Protein AF-A0A970SBV6-F1 (afdb_monomer)

Mean predicted aligned error: 11.86 Å

Secondary structure (DSSP, 8-state):
--------SSSSSSSSSHHHHHHHSTTTTS---PPPPEEE--------SSTT-HHHHHHHHHHHHHTTS----HHHHHHHHHHH-HHHH-SS-TTS--S-TTSS-TT-S---SSSSTTSHHHHHHHTT--EEEESSPPPHHHHHHHHHTTEEEEEEEEESSS--EEEEEEEEE--GGG-SSTTS-EEEEE-TT-TT-EEEEEHHHHHB--SSSSS-EEEEEEEEEEEEPPGGGPBPHHHHHHHHSS-TTS---------STT-SPPPP-------------

Solvent-accessible surface area (backbone atoms only — not comparable to full-atom values): 16648 Å² total; per-residue (Å²): 142,88,88,87,88,89,87,85,86,88,86,87,86,79,80,73,70,70,59,61,59,62,66,65,58,65,70,77,67,58,78,75,74,74,73,69,55,41,45,32,49,84,65,50,80,41,69,39,79,34,86,38,30,31,60,30,14,45,48,26,18,48,45,20,42,73,63,74,61,45,87,59,47,45,44,59,48,44,35,57,21,22,77,57,27,35,91,78,35,38,88,55,61,32,71,75,61,63,100,47,54,80,60,91,38,43,47,66,41,82,77,51,64,54,101,43,68,43,5,49,46,47,51,34,44,76,71,75,39,50,66,49,78,38,92,33,56,74,53,64,69,52,51,50,51,38,42,75,64,22,28,37,32,36,40,34,26,41,30,86,90,42,82,61,46,45,30,35,37,43,24,40,31,55,53,19,90,82,26,94,49,69,87,34,33,27,29,31,27,34,42,28,88,43,96,73,53,66,44,82,39,40,43,62,51,65,44,39,37,72,81,82,50,101,66,42,26,33,32,47,27,30,40,34,36,66,65,54,50,62,74,86,63,41,42,55,49,79,71,53,56,61,58,68,82,67,56,93,70,72,80,78,71,89,66,83,88,65,73,84,79,69,73,56,76,78,76,79,79,71,79,80,92,77,86,88,85,87,88,87,130

Sequence (281 aa):
MRAASHRLAWRLCRPAIALSIALSLSCLLAPQKSAATARVFPVEIAPQSYSQWCWAAVSASAINTLAGGASVSQCEIAEWARERAPERLGDDNCCAMNDDPFTDAPCNRPNHSSQEPGSIEDILDGHGISVQRIPRALTPDEAIAFIDAGHLFIAYQAGFFVDGHFVLVHGYNDNTANSEDTRAPLLYNFNPADDKGAMLTPFARIAHSTADDRAPRQWTETLVLEEALPPEVALPASQWDATFEDAPDAPAIISPSAGCHLCAPPPPRRPHLLHLLLALF

Radius of gyration: 29.92 Å; Cα contacts (8 Å, |Δi|>4): 459; chains: 1; bounding box: 110×56×112 Å

Nearest PDB structures (foldseek):
  1cv8-assembly1_A-2  TM=7.323E-01  e=4.635E-07  Staphylococcus aureus
  8oig-assembly3_C  TM=7.299E-01  e=5.533E-07  Staphylococcus aureus
  1pxv-assembly1_A  TM=6.870E-01  e=1.190E-05  Staphylococcus aureus

Structure (mmCIF, N/CA/C/O backbone):
data_AF-A0A970SBV6-F1
#
_entry.id   AF-A0A970SBV6-F1
#
loop_
_atom_site.group_PDB
_atom_site.id
_atom_site.type_symbol
_atom_site.label_atom_id
_atom_site.label_alt_id
_atom_site.label_comp_id
_atom_site.label_asym_id
_atom_site.label_entity_id
_atom_site.label_seq_id
_atom_site.pdbx_PDB_ins_code
_atom_site.Cartn_x
_atom_site.Cartn_y
_atom_site.Cartn_z
_atom_site.occupancy
_atom_site.B_iso_or_equiv
_atom_site.auth_seq_id
_atom_site.auth_comp_id
_atom_site.auth_asym_id
_atom_site.auth_atom_id
_atom_site.pdbx_PDB_model_num
ATOM 1 N N . MET A 1 1 ? -73.318 0.809 76.947 1.00 42.81 1 MET A N 1
ATOM 2 C CA . MET A 1 1 ? -72.936 1.903 76.026 1.00 42.81 1 MET A CA 1
ATOM 3 C C . MET A 1 1 ? -71.432 2.115 76.107 1.00 42.81 1 MET A C 1
ATOM 5 O O . MET A 1 1 ? -70.994 2.738 77.059 1.00 42.81 1 MET A O 1
ATOM 9 N N . ARG A 1 2 ? -70.639 1.540 75.196 1.00 44.97 2 ARG A N 1
ATOM 10 C CA . ARG A 1 2 ? -69.216 1.873 74.967 1.00 44.97 2 ARG A CA 1
ATOM 11 C C . ARG A 1 2 ? -68.750 1.102 73.731 1.00 44.97 2 ARG A C 1
ATOM 13 O O . ARG A 1 2 ? -68.516 -0.095 73.807 1.00 44.97 2 ARG A O 1
ATOM 20 N N . ALA A 1 3 ? -68.685 1.788 72.597 1.00 44.44 3 ALA A N 1
ATOM 21 C CA . ALA A 1 3 ? -68.068 1.294 71.373 1.00 44.44 3 ALA A CA 1
ATOM 22 C C . ALA A 1 3 ? -67.597 2.505 70.561 1.00 44.44 3 ALA A C 1
ATOM 24 O O . ALA A 1 3 ? -68.385 3.103 69.838 1.00 44.44 3 ALA A O 1
ATOM 25 N N . ALA A 1 4 ? -66.337 2.906 70.732 1.00 50.22 4 ALA A N 1
ATOM 26 C CA . ALA A 1 4 ? -65.675 3.868 69.853 1.00 50.22 4 ALA A CA 1
ATOM 27 C C . ALA A 1 4 ? -64.169 3.877 70.131 1.00 50.22 4 ALA A C 1
ATOM 29 O O . ALA A 1 4 ? -63.751 4.618 71.012 1.00 50.22 4 ALA A O 1
ATOM 30 N N . SER A 1 5 ? -63.378 3.086 69.390 1.00 52.81 5 SER A N 1
ATOM 31 C CA . SER A 1 5 ? -61.930 3.339 69.202 1.00 52.81 5 SER A CA 1
ATOM 32 C C . SER A 1 5 ? -61.205 2.238 68.405 1.00 52.81 5 SER A C 1
ATOM 34 O O . SER A 1 5 ? -60.295 1.600 68.910 1.00 52.81 5 SER A O 1
ATOM 36 N N . HIS A 1 6 ? -61.542 2.029 67.126 1.00 48.50 6 HIS A N 1
ATOM 37 C CA . HIS A 1 6 ? -60.692 1.231 66.217 1.00 48.50 6 HIS A CA 1
ATOM 38 C C . HIS A 1 6 ? -60.752 1.750 64.774 1.00 48.50 6 HIS A C 1
ATOM 40 O O . HIS A 1 6 ? -61.199 1.048 63.875 1.00 48.50 6 HIS A O 1
ATOM 46 N N . ARG A 1 7 ? -60.337 2.998 64.521 1.00 52.84 7 ARG A N 1
ATOM 47 C CA . ARG A 1 7 ? -60.119 3.500 63.145 1.00 52.84 7 ARG A CA 1
ATOM 48 C C . ARG A 1 7 ? -58.993 4.537 63.081 1.00 52.84 7 ARG A C 1
ATOM 50 O O . ARG A 1 7 ? -59.221 5.656 62.651 1.00 52.84 7 ARG A O 1
ATOM 57 N N . LEU A 1 8 ? -57.780 4.194 63.510 1.00 50.84 8 LEU A N 1
ATOM 58 C CA . LEU A 1 8 ? -56.601 5.053 63.310 1.00 50.84 8 LEU A CA 1
ATOM 59 C C . LEU A 1 8 ? -55.315 4.211 63.295 1.00 50.84 8 LEU A C 1
ATOM 61 O O . LEU A 1 8 ? -54.514 4.272 64.215 1.00 50.84 8 LEU A O 1
ATOM 65 N N . ALA A 1 9 ? -55.126 3.367 62.276 1.00 48.78 9 ALA A N 1
ATOM 66 C CA . ALA A 1 9 ? -53.856 2.633 62.128 1.00 48.78 9 ALA A CA 1
ATOM 67 C C . ALA A 1 9 ? -53.440 2.305 60.680 1.00 48.78 9 ALA A C 1
ATOM 69 O O . ALA A 1 9 ? -52.484 1.570 60.480 1.00 48.78 9 ALA A O 1
ATOM 70 N N . TRP A 1 10 ? -54.117 2.832 59.652 1.00 47.25 10 TRP A N 1
ATOM 71 C CA . TRP A 1 10 ? -53.916 2.376 58.261 1.00 47.25 10 TRP A CA 1
ATOM 72 C C . TRP A 1 10 ? -53.471 3.468 57.273 1.00 47.25 10 TRP A C 1
ATOM 74 O O . TRP A 1 10 ? -53.691 3.338 56.073 1.00 47.25 10 TRP A O 1
ATOM 84 N N . ARG A 1 11 ? -52.859 4.570 57.733 1.00 51.69 11 ARG A N 1
ATOM 85 C CA . ARG A 1 11 ? -52.500 5.702 56.846 1.00 51.69 11 ARG A CA 1
ATOM 86 C C . ARG A 1 11 ? -51.034 6.157 56.861 1.00 51.69 11 ARG A C 1
ATOM 88 O O . ARG A 1 11 ? -50.764 7.254 56.395 1.00 51.69 11 ARG A O 1
ATOM 95 N N . LEU A 1 12 ? -50.080 5.343 57.321 1.00 50.78 12 LEU A N 1
ATOM 96 C CA . LEU A 1 12 ? -48.666 5.768 57.408 1.00 50.78 12 LEU A CA 1
ATOM 97 C C . LEU A 1 12 ? -47.638 4.791 56.804 1.00 50.78 12 LEU A C 1
ATOM 99 O O . LEU A 1 12 ? -46.499 4.754 57.248 1.00 50.78 12 LEU A O 1
ATOM 103 N N . CYS A 1 13 ? -47.990 4.009 55.779 1.00 50.47 13 CYS A N 1
ATOM 104 C CA . CYS A 1 13 ? -47.045 3.033 55.207 1.00 50.47 13 CYS A CA 1
ATOM 105 C C . CYS A 1 13 ? -47.033 2.994 53.669 1.00 50.47 13 CYS A C 1
ATOM 107 O O . CYS A 1 13 ? -47.125 1.922 53.080 1.00 50.47 13 CYS A O 1
ATOM 109 N N . ARG A 1 14 ? -46.989 4.153 52.985 1.00 51.62 14 ARG A N 1
ATOM 110 C CA . ARG A 1 14 ? -46.989 4.183 51.503 1.00 51.62 14 ARG A CA 1
ATOM 111 C C . ARG A 1 14 ? -46.037 5.129 50.734 1.00 51.62 14 ARG A C 1
ATOM 113 O O . ARG A 1 14 ? -46.103 5.047 49.514 1.00 51.62 14 ARG A O 1
ATOM 120 N N . PRO A 1 15 ? -45.097 5.914 51.307 1.00 48.91 15 PRO A N 1
ATOM 121 C CA . PRO A 1 15 ? -44.119 6.622 50.466 1.00 48.91 15 PRO A CA 1
ATOM 122 C C . PRO A 1 15 ? -42.685 6.058 50.512 1.00 48.91 15 PRO A C 1
ATOM 124 O O . PRO A 1 15 ? -41.783 6.703 49.996 1.00 48.91 15 PRO A O 1
ATOM 127 N N . ALA A 1 16 ? -42.434 4.881 51.102 1.00 49.28 16 ALA A N 1
ATOM 128 C CA . ALA A 1 16 ? -41.062 4.357 51.233 1.00 49.28 16 ALA A CA 1
ATOM 129 C C . ALA A 1 16 ? -40.610 3.414 50.097 1.00 49.28 16 ALA A C 1
ATOM 131 O O . ALA A 1 16 ? -39.416 3.215 49.919 1.00 49.28 16 ALA A O 1
ATOM 132 N N . ILE A 1 17 ? -41.530 2.847 49.303 1.00 51.25 17 ILE A N 1
ATOM 133 C CA . ILE A 1 17 ? -41.183 1.837 48.277 1.00 51.25 17 ILE A CA 1
ATOM 134 C C . ILE A 1 17 ? -40.881 2.478 46.906 1.00 51.25 17 ILE A C 1
ATOM 136 O O . ILE A 1 17 ? -40.108 1.933 46.125 1.00 51.25 17 ILE A O 1
ATOM 140 N N . ALA A 1 18 ? -41.412 3.672 46.622 1.00 49.75 18 ALA A N 1
ATOM 141 C CA . ALA A 1 18 ? -41.174 4.359 45.347 1.00 49.75 18 ALA A CA 1
ATOM 142 C C . ALA A 1 18 ? -39.759 4.967 45.228 1.00 49.75 18 ALA A C 1
ATOM 144 O O . ALA A 1 18 ? -39.273 5.171 44.119 1.00 49.75 18 ALA A O 1
ATOM 145 N N . LEU A 1 19 ? -39.075 5.220 46.351 1.00 49.97 19 LEU A N 1
ATOM 146 C CA . LEU A 1 19 ? -37.751 5.854 46.359 1.00 49.97 19 LEU A CA 1
ATOM 147 C C . LEU A 1 19 ? -36.599 4.853 46.132 1.00 49.97 19 LEU A C 1
ATOM 149 O O . LEU A 1 19 ? -35.546 5.235 45.632 1.00 49.97 19 LEU A O 1
ATOM 153 N N . SER A 1 20 ? -36.801 3.562 46.422 1.00 49.31 20 SER A N 1
ATOM 154 C CA . SER A 1 20 ? -35.779 2.516 46.218 1.00 49.31 20 SER A CA 1
ATOM 155 C C . SER A 1 20 ? -35.662 2.032 44.765 1.00 49.31 20 SER A C 1
ATOM 157 O O . SER A 1 20 ? -34.610 1.532 44.369 1.00 49.31 20 SER A O 1
ATOM 159 N N . ILE A 1 21 ? -36.703 2.213 43.944 1.00 52.91 21 ILE A N 1
ATOM 160 C CA . ILE A 1 21 ? -36.673 1.865 42.510 1.00 52.91 21 ILE A CA 1
ATOM 161 C C . ILE A 1 21 ? -35.974 2.971 41.696 1.00 52.91 21 ILE A C 1
ATOM 163 O O . ILE A 1 21 ? -35.257 2.682 40.743 1.00 52.91 21 ILE A O 1
ATOM 167 N N . ALA A 1 22 ? -36.094 4.237 42.109 1.00 52.03 22 ALA A N 1
ATOM 168 C CA . ALA A 1 22 ? -35.433 5.355 41.431 1.00 52.03 22 ALA A CA 1
ATOM 169 C C . ALA A 1 22 ? -33.903 5.375 41.632 1.00 52.03 22 ALA A C 1
ATOM 171 O O . ALA A 1 22 ? -33.181 5.855 40.764 1.00 52.03 22 ALA A O 1
ATOM 172 N N . LEU A 1 23 ? -33.393 4.829 42.744 1.00 50.88 23 LEU A N 1
ATOM 173 C CA . LEU A 1 23 ? -31.953 4.826 43.044 1.00 50.88 23 LEU A CA 1
ATOM 174 C C . LEU A 1 23 ? -31.185 3.657 42.397 1.00 50.88 23 LEU A C 1
ATOM 176 O O . LEU A 1 23 ? -29.967 3.725 42.267 1.00 50.88 23 LEU A O 1
ATOM 180 N N . SER A 1 24 ? -31.880 2.599 41.969 1.00 53.75 24 SER A N 1
ATOM 181 C CA . SER A 1 24 ? -31.275 1.422 41.322 1.00 53.75 24 SER A CA 1
ATOM 182 C C . SER A 1 24 ? -31.195 1.539 39.794 1.00 53.75 24 SER A C 1
ATOM 184 O O . SER A 1 24 ? -30.384 0.853 39.175 1.00 53.75 24 SER A O 1
ATOM 186 N N . LEU A 1 25 ? -31.963 2.446 39.177 1.00 52.25 25 LEU A N 1
ATOM 187 C CA . LEU A 1 25 ? -31.965 2.645 37.722 1.00 52.25 25 LEU A CA 1
ATOM 188 C C . LEU A 1 25 ? -30.858 3.598 37.226 1.00 52.25 25 LEU A C 1
ATOM 190 O O . LEU A 1 25 ? -30.496 3.562 36.054 1.00 52.25 25 LEU A O 1
ATOM 194 N N . SER A 1 26 ? -30.263 4.402 38.113 1.00 56.47 26 SER A N 1
ATOM 195 C CA . SER A 1 26 ? -29.224 5.378 37.740 1.00 56.47 26 SER A CA 1
ATOM 196 C C . SER A 1 26 ? -27.828 4.775 37.519 1.00 56.47 26 SER A C 1
ATOM 198 O O . SER A 1 26 ? -26.977 5.445 36.946 1.00 56.47 26 SER A O 1
ATOM 200 N N . CYS A 1 27 ? -27.571 3.522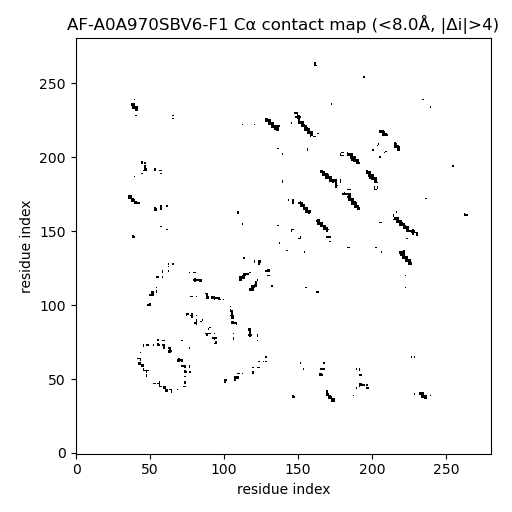 37.921 1.00 55.41 27 CYS A N 1
ATOM 201 C CA . CYS A 1 27 ? -26.289 2.849 37.639 1.00 55.41 27 CYS A CA 1
ATOM 202 C C . CYS A 1 27 ? -26.242 2.139 36.273 1.00 55.41 27 CYS A C 1
ATOM 204 O O . CYS A 1 27 ? -25.156 1.819 35.801 1.00 55.41 27 CYS A O 1
ATOM 206 N N . LEU A 1 28 ? -27.384 1.916 35.611 1.00 56.22 28 LEU A N 1
ATOM 207 C CA . LEU A 1 28 ? -27.453 1.246 34.300 1.00 56.22 28 LEU A CA 1
ATOM 208 C C . LEU A 1 28 ? -27.263 2.198 33.105 1.00 56.22 28 LEU A C 1
ATOM 210 O O . LEU A 1 28 ? -27.204 1.744 31.969 1.00 56.22 28 LEU A O 1
ATOM 214 N N . LEU A 1 29 ? -27.155 3.505 33.359 1.00 65.69 29 LEU A N 1
ATOM 215 C CA . LEU A 1 29 ? -26.925 4.544 32.346 1.00 65.69 29 LEU A CA 1
ATOM 216 C C . LEU A 1 29 ? -25.484 5.064 32.344 1.00 65.69 29 LEU A C 1
ATOM 218 O O . LEU A 1 29 ? -25.197 6.052 31.669 1.00 65.69 29 LEU A O 1
ATOM 222 N N . ALA A 1 30 ? -24.570 4.428 33.088 1.00 68.50 30 ALA A N 1
ATOM 223 C CA . ALA A 1 30 ? -23.157 4.706 32.892 1.00 68.50 30 ALA A CA 1
ATOM 224 C C . ALA A 1 30 ? -22.834 4.374 31.425 1.00 68.50 30 ALA A C 1
ATOM 226 O O . ALA A 1 30 ? -23.106 3.243 31.009 1.00 68.50 30 ALA A O 1
ATOM 227 N N . PRO A 1 31 ? -22.318 5.330 30.629 1.00 69.38 31 PRO A N 1
ATOM 228 C CA . PRO A 1 31 ? -21.894 5.031 29.274 1.00 69.38 31 PRO A CA 1
ATOM 229 C C . PRO A 1 31 ? -20.888 3.894 29.385 1.00 69.38 31 PRO A C 1
ATOM 231 O O . PRO A 1 31 ? -19.845 4.047 30.028 1.00 69.38 31 PRO A O 1
ATOM 234 N N . GLN A 1 32 ? -21.232 2.729 28.834 1.00 63.91 32 GLN A N 1
ATOM 235 C CA . GLN A 1 32 ? -20.237 1.690 28.671 1.00 63.91 32 GLN A CA 1
ATOM 236 C C . GLN A 1 32 ? -19.189 2.304 27.760 1.00 63.91 32 GLN A C 1
ATOM 238 O O . GLN A 1 32 ? -19.467 2.597 26.600 1.00 63.91 32 GLN A O 1
ATOM 243 N N . LYS A 1 33 ? -18.008 2.587 28.317 1.00 60.62 33 LYS A N 1
ATOM 244 C CA . LYS A 1 33 ? -16.835 2.780 27.481 1.00 60.62 33 LYS A CA 1
ATOM 245 C C . LYS A 1 33 ? -16.725 1.484 26.702 1.00 60.62 33 LYS A C 1
AT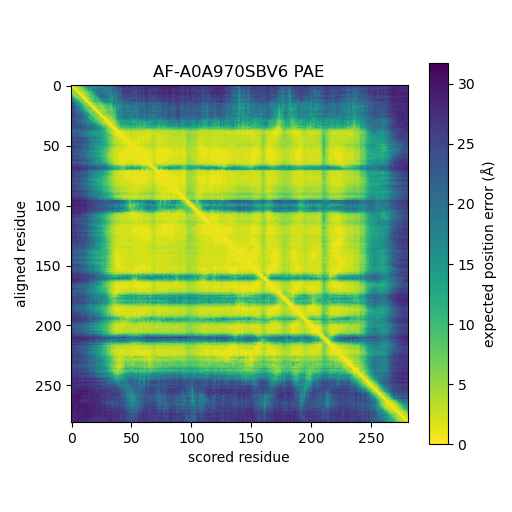OM 247 O O . LYS A 1 33 ? -16.429 0.454 27.309 1.00 60.62 33 LYS A O 1
ATOM 252 N N . SER A 1 34 ? -17.063 1.531 25.416 1.00 69.31 34 SER A N 1
ATOM 253 C CA . SER A 1 34 ? -16.766 0.440 24.504 1.00 69.31 34 SER A CA 1
ATOM 254 C C . SER A 1 34 ? -15.313 0.076 24.758 1.00 69.31 34 SER A C 1
ATOM 256 O O . SER A 1 34 ? -14.446 0.955 24.755 1.00 69.31 34 SER A O 1
ATOM 258 N N . ALA A 1 35 ? -15.076 -1.179 25.140 1.00 72.25 35 ALA A N 1
ATOM 259 C CA . ALA A 1 35 ? -13.717 -1.668 25.251 1.00 72.25 35 ALA A CA 1
ATOM 260 C C . ALA A 1 35 ? -13.051 -1.399 23.904 1.00 72.25 35 ALA A C 1
ATOM 262 O O . ALA A 1 35 ? -13.684 -1.644 22.876 1.00 72.25 35 ALA A O 1
ATOM 263 N N . ALA A 1 36 ? -11.837 -0.850 23.931 1.00 74.88 36 ALA A N 1
ATOM 264 C CA . ALA A 1 36 ? -11.121 -0.584 22.700 1.00 74.88 36 ALA A CA 1
ATOM 265 C C . ALA A 1 36 ? -11.059 -1.875 21.872 1.00 74.88 36 ALA A C 1
ATOM 267 O O . ALA A 1 36 ? -10.627 -2.919 22.373 1.00 74.88 36 ALA A O 1
ATOM 268 N N . THR A 1 37 ? -11.567 -1.817 20.650 1.00 85.69 37 THR A N 1
ATOM 269 C CA . THR A 1 37 ? -11.475 -2.878 19.667 1.00 85.69 37 THR A CA 1
ATOM 270 C C . THR A 1 37 ? -10.242 -2.654 18.810 1.00 85.69 37 THR A C 1
ATOM 272 O O . THR A 1 37 ? -9.920 -1.553 18.364 1.00 85.69 37 THR A O 1
ATOM 275 N N . ALA A 1 38 ? -9.514 -3.734 18.588 1.00 90.19 38 ALA A N 1
ATOM 276 C CA . ALA A 1 38 ? -8.381 -3.719 17.700 1.00 90.19 38 ALA A CA 1
ATOM 277 C C . ALA A 1 38 ? -8.369 -5.007 16.905 1.00 90.19 38 ALA A C 1
ATOM 279 O O . ALA A 1 38 ? -8.698 -6.079 17.426 1.00 90.19 38 ALA A O 1
ATOM 280 N N . ARG A 1 39 ? -7.972 -4.875 15.649 1.00 92.50 39 ARG A N 1
ATOM 281 C CA . ARG A 1 39 ? -7.877 -5.981 14.715 1.00 92.50 39 ARG A CA 1
ATOM 282 C C . ARG A 1 39 ? -6.610 -5.813 13.908 1.00 92.50 39 ARG A C 1
ATOM 284 O O . ARG A 1 39 ? -6.423 -4.776 13.275 1.00 92.50 39 ARG A O 1
ATOM 291 N N . VAL A 1 40 ? -5.752 -6.826 13.939 1.00 93.69 40 VAL A N 1
ATOM 292 C CA . VAL A 1 40 ? -4.465 -6.803 13.242 1.00 93.69 40 VAL A CA 1
ATOM 293 C C . VAL A 1 40 ? -4.249 -8.125 12.541 1.00 93.69 40 VAL A C 1
ATOM 295 O O . VAL A 1 40 ? -4.355 -9.182 13.164 1.00 93.69 40 VAL A O 1
ATOM 298 N N . PHE A 1 41 ? -3.912 -8.069 11.261 1.00 93.75 41 PHE A N 1
ATOM 299 C CA . PHE A 1 41 ? -3.521 -9.245 10.506 1.00 93.75 41 PH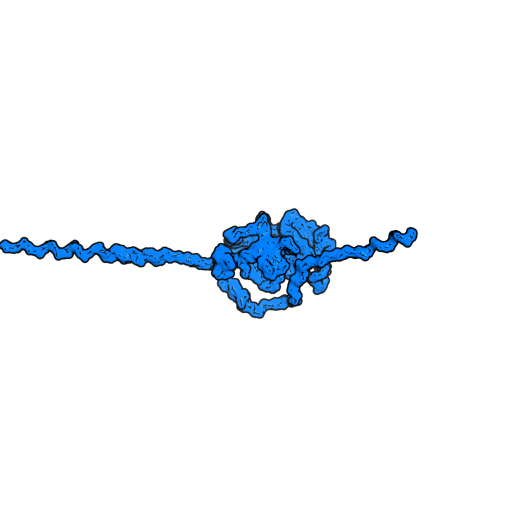E A CA 1
ATOM 300 C C . PHE A 1 41 ? -2.000 -9.437 10.551 1.00 93.75 41 PHE A C 1
ATOM 302 O O . PHE A 1 41 ? -1.262 -8.451 10.441 1.00 93.75 41 PHE A O 1
ATOM 309 N N . PRO A 1 42 ? -1.515 -10.682 10.719 1.00 91.62 42 PRO A N 1
ATOM 310 C CA . PRO A 1 42 ? -0.118 -11.007 10.487 1.00 91.62 42 PRO A CA 1
ATOM 311 C C . PRO A 1 42 ? 0.211 -10.782 9.013 1.00 91.62 42 PRO A C 1
ATOM 313 O O . PRO A 1 42 ? -0.472 -11.295 8.131 1.00 91.62 42 PRO A O 1
ATOM 316 N N . VAL A 1 43 ? 1.258 -10.001 8.771 1.00 91.75 43 VAL A N 1
ATOM 317 C CA . VAL A 1 43 ? 1.776 -9.701 7.436 1.00 91.75 43 VAL A CA 1
ATOM 318 C C . VAL A 1 43 ? 3.212 -10.186 7.372 1.00 91.75 43 VAL A C 1
ATOM 320 O O . VAL A 1 43 ? 3.998 -9.938 8.288 1.00 91.75 43 VAL A O 1
ATOM 323 N N . GLU A 1 44 ? 3.561 -10.864 6.286 1.00 92.81 44 GLU A N 1
ATOM 324 C CA . GLU A 1 44 ? 4.950 -11.161 5.963 1.00 92.81 44 GLU A CA 1
ATOM 325 C C . GLU A 1 44 ? 5.600 -9.890 5.412 1.00 92.81 44 GLU A C 1
ATOM 327 O O . GLU A 1 44 ? 5.346 -9.484 4.282 1.00 92.81 44 GLU A O 1
ATOM 332 N N . ILE A 1 45 ? 6.386 -9.208 6.241 1.00 91.69 45 ILE A N 1
ATOM 333 C CA . ILE A 1 45 ? 6.981 -7.919 5.883 1.00 91.69 45 ILE A CA 1
ATOM 334 C C . ILE A 1 45 ? 8.252 -8.134 5.068 1.00 91.69 45 ILE A C 1
ATOM 336 O O . ILE A 1 45 ? 9.169 -8.827 5.508 1.00 91.69 45 ILE A O 1
ATOM 340 N N . ALA A 1 46 ? 8.339 -7.454 3.926 1.00 92.50 46 ALA A N 1
ATOM 341 C CA . ALA A 1 46 ? 9.535 -7.373 3.098 1.00 92.50 46 ALA A CA 1
ATOM 342 C C . ALA A 1 46 ? 10.130 -5.947 3.160 1.00 92.50 46 ALA A C 1
ATOM 344 O O . ALA A 1 46 ? 9.694 -5.087 2.392 1.00 92.50 46 ALA A O 1
ATOM 345 N N . PRO A 1 47 ? 11.123 -5.668 4.035 1.00 91.38 47 PRO A N 1
ATOM 346 C CA . PRO A 1 47 ? 11.760 -4.349 4.155 1.00 91.38 47 PRO A CA 1
ATOM 347 C C . PRO A 1 47 ? 12.374 -3.876 2.838 1.00 91.38 47 PRO A C 1
ATOM 349 O O . PRO A 1 47 ? 12.983 -4.672 2.123 1.00 91.38 47 PRO A O 1
ATOM 352 N N . GLN A 1 48 ? 12.235 -2.593 2.505 1.00 90.25 48 GLN A N 1
ATOM 353 C CA . GLN A 1 48 ? 12.687 -2.040 1.226 1.00 90.25 48 GLN A CA 1
ATOM 354 C C . GLN A 1 48 ? 14.180 -2.290 0.984 1.00 90.25 48 GLN A C 1
ATOM 356 O O . GLN A 1 48 ? 15.024 -1.878 1.775 1.00 90.25 48 GLN A O 1
ATOM 361 N N . SER A 1 49 ? 14.509 -2.941 -0.134 1.00 89.31 49 SER A N 1
ATOM 362 C CA . SER A 1 49 ? 15.897 -3.288 -0.466 1.00 89.31 49 SER A CA 1
ATOM 363 C C . SER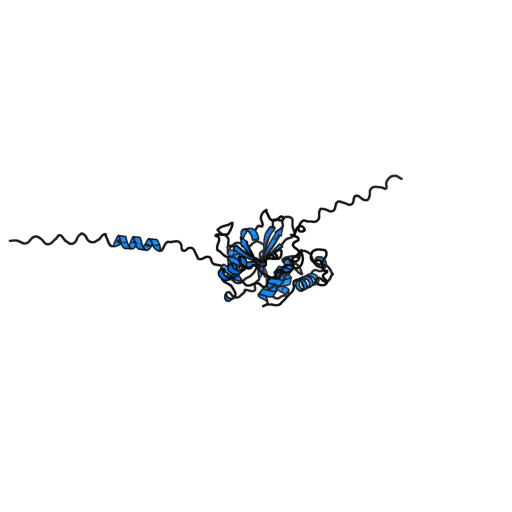 A 1 49 ? 16.666 -2.153 -1.159 1.00 89.31 49 SER A C 1
ATOM 365 O O . SER A 1 49 ? 17.885 -2.110 -1.051 1.00 89.31 49 SER A O 1
ATOM 367 N N . TYR A 1 50 ? 15.976 -1.232 -1.848 1.00 88.56 50 TYR A N 1
ATOM 368 C CA . TYR A 1 50 ? 16.573 -0.138 -2.640 1.00 88.56 50 TYR A CA 1
ATOM 369 C C . TYR A 1 50 ? 15.798 1.158 -2.465 1.00 88.56 50 TYR A C 1
ATOM 371 O O . TYR A 1 50 ? 14.587 1.114 -2.284 1.00 88.56 50 TYR A O 1
ATOM 379 N N . SER A 1 51 ? 16.448 2.318 -2.580 1.00 87.81 51 SER A N 1
ATOM 380 C CA . SER A 1 51 ? 15.872 3.626 -2.206 1.00 87.81 51 SER A CA 1
ATOM 381 C C . SER A 1 51 ? 14.558 4.024 -2.895 1.00 87.81 51 SER A C 1
ATOM 383 O O . SER A 1 51 ? 13.799 4.794 -2.310 1.00 87.81 51 SER A O 1
ATOM 385 N N . GLN A 1 52 ? 14.243 3.482 -4.074 1.00 90.88 52 GLN A N 1
ATOM 386 C CA . GLN A 1 52 ? 13.014 3.782 -4.823 1.00 90.88 52 GLN A CA 1
ATOM 387 C C . GLN A 1 52 ? 12.040 2.595 -4.910 1.00 90.88 52 GLN A C 1
ATOM 389 O O . GLN A 1 52 ? 11.086 2.635 -5.681 1.00 90.88 52 GLN A O 1
ATOM 394 N N . TRP A 1 53 ? 12.261 1.528 -4.138 1.00 93.56 53 TRP A N 1
ATOM 395 C CA . TRP A 1 53 ? 11.501 0.270 -4.204 1.00 93.56 53 TRP A CA 1
ATOM 396 C C . TRP A 1 53 ? 10.409 0.123 -3.140 1.00 93.56 53 TRP A C 1
ATOM 398 O O . TRP A 1 53 ? 9.983 -0.990 -2.833 1.00 93.56 53 TRP A O 1
ATOM 408 N N . CYS A 1 54 ? 9.892 1.224 -2.590 1.00 95.00 54 CYS A N 1
ATOM 409 C CA . CYS A 1 54 ? 8.759 1.152 -1.661 1.00 95.00 54 CYS A CA 1
ATOM 410 C C . CYS A 1 54 ? 7.539 0.450 -2.293 1.00 95.00 54 CYS A C 1
ATOM 412 O O . CYS A 1 54 ? 6.850 -0.304 -1.613 1.00 95.00 54 CYS A O 1
ATOM 414 N N . TRP A 1 55 ? 7.331 0.601 -3.606 1.00 96.81 55 TRP A N 1
ATOM 415 C CA . TRP A 1 55 ? 6.294 -0.102 -4.371 1.00 96.81 55 TRP A CA 1
ATOM 416 C C . TRP A 1 55 ? 6.526 -1.618 -4.458 1.00 96.81 55 TRP A C 1
ATOM 418 O O . TRP A 1 55 ? 5.581 -2.392 -4.316 1.00 96.81 55 TRP A O 1
ATOM 428 N N . ALA A 1 56 ? 7.771 -2.061 -4.651 1.00 96.69 56 ALA A N 1
ATOM 429 C CA . ALA A 1 56 ? 8.105 -3.482 -4.703 1.00 96.69 56 ALA A CA 1
ATOM 430 C C . ALA A 1 56 ? 7.986 -4.117 -3.311 1.00 96.69 56 ALA A C 1
ATOM 432 O O . ALA A 1 56 ? 7.478 -5.225 -3.179 1.00 96.69 56 ALA A O 1
ATOM 433 N N . ALA A 1 57 ? 8.389 -3.391 -2.265 1.00 96.00 57 ALA A N 1
ATOM 434 C CA . ALA A 1 57 ? 8.314 -3.833 -0.876 1.00 96.00 57 ALA A CA 1
ATOM 435 C C . ALA A 1 57 ? 6.873 -4.068 -0.395 1.00 96.00 57 ALA A C 1
ATOM 437 O O . ALA A 1 57 ? 6.577 -5.130 0.161 1.00 96.00 57 ALA A O 1
ATOM 438 N N . VAL A 1 58 ? 5.957 -3.119 -0.636 1.00 97.62 58 VAL A N 1
ATOM 439 C CA . VAL A 1 58 ? 4.539 -3.313 -0.278 1.00 97.62 58 VAL A CA 1
ATOM 440 C C . VAL A 1 58 ? 3.887 -4.415 -1.112 1.00 97.62 58 VAL A C 1
ATOM 442 O O . VAL A 1 58 ? 3.087 -5.171 -0.571 1.00 97.62 58 VAL A O 1
ATOM 445 N N . SER A 1 59 ? 4.263 -4.551 -2.390 1.00 98.06 59 SER A N 1
ATOM 446 C CA . SER A 1 59 ? 3.740 -5.607 -3.267 1.00 98.06 59 SER A CA 1
ATOM 447 C C . SER A 1 59 ? 4.206 -6.987 -2.804 1.00 98.06 59 SER A C 1
ATOM 449 O O . SER A 1 59 ? 3.382 -7.879 -2.654 1.00 98.06 59 SER A O 1
ATOM 451 N N . ALA A 1 60 ? 5.496 -7.145 -2.486 1.00 97.12 60 ALA A N 1
ATOM 452 C CA . ALA A 1 60 ? 6.049 -8.382 -1.932 1.00 97.12 60 ALA A CA 1
ATOM 453 C C . ALA A 1 60 ? 5.353 -8.749 -0.621 1.00 97.12 60 ALA A C 1
ATOM 455 O O . ALA A 1 60 ? 4.899 -9.873 -0.449 1.00 97.12 60 ALA A O 1
ATOM 456 N N . SER A 1 61 ? 5.194 -7.772 0.276 1.00 96.50 61 SER A N 1
ATOM 457 C CA . SER A 1 61 ? 4.543 -8.013 1.565 1.00 96.50 61 SER A CA 1
ATOM 458 C C . SER A 1 61 ? 3.083 -8.450 1.393 1.00 96.50 61 SER A C 1
ATOM 460 O O . SER A 1 61 ? 2.625 -9.379 2.055 1.00 96.50 61 SER A O 1
ATOM 462 N N . ALA A 1 62 ? 2.352 -7.816 0.471 1.00 97.12 62 ALA A N 1
ATOM 463 C CA . ALA A 1 62 ? 0.980 -8.184 0.137 1.00 97.12 62 ALA A CA 1
ATOM 464 C C . ALA A 1 62 ? 0.890 -9.588 -0.483 1.00 97.12 62 ALA A C 1
ATOM 466 O O . ALA A 1 62 ? 0.107 -10.411 -0.007 1.00 97.12 62 ALA A O 1
ATOM 467 N N . ILE A 1 63 ? 1.716 -9.875 -1.494 1.00 97.12 63 ILE A N 1
ATOM 468 C CA . ILE A 1 63 ? 1.747 -11.164 -2.195 1.00 97.12 63 ILE A CA 1
ATOM 469 C C . ILE A 1 63 ? 2.087 -12.288 -1.226 1.00 97.12 63 ILE A C 1
ATOM 471 O O . ILE A 1 63 ? 1.333 -13.253 -1.126 1.00 97.12 63 ILE A O 1
ATOM 475 N N . ASN A 1 64 ? 3.170 -12.156 -0.464 1.00 95.44 64 ASN A N 1
ATOM 476 C CA . ASN A 1 64 ? 3.613 -13.215 0.434 1.00 95.44 64 ASN A CA 1
ATOM 477 C C . ASN A 1 64 ? 2.576 -13.472 1.541 1.00 95.44 64 ASN A C 1
ATOM 479 O O . ASN A 1 64 ? 2.339 -14.619 1.918 1.00 95.44 64 ASN A O 1
ATOM 483 N N . THR A 1 65 ? 1.877 -12.426 1.996 1.00 94.81 65 THR A N 1
ATOM 484 C CA . THR A 1 65 ? 0.798 -12.556 2.985 1.00 94.81 65 THR A CA 1
ATOM 485 C C . THR A 1 65 ? -0.439 -13.254 2.415 1.00 94.81 65 THR A C 1
ATOM 487 O O . THR A 1 65 ? -0.951 -14.192 3.026 1.00 94.81 65 THR A O 1
ATOM 490 N N . LEU A 1 66 ? -0.940 -12.814 1.258 1.00 94.81 66 LEU A N 1
ATOM 491 C CA . LEU A 1 66 ? -2.230 -13.265 0.720 1.00 94.81 66 LEU A CA 1
ATOM 492 C C . LEU A 1 66 ? -2.129 -14.556 -0.101 1.00 94.81 66 LEU A C 1
ATOM 494 O O . LEU A 1 66 ? -3.056 -15.363 -0.092 1.00 94.81 66 LEU A O 1
ATOM 498 N N . ALA A 1 67 ? -0.990 -14.809 -0.746 1.00 90.12 67 ALA A N 1
ATOM 499 C CA . ALA A 1 67 ? -0.739 -16.032 -1.509 1.00 90.12 67 ALA A CA 1
ATOM 500 C C . ALA A 1 67 ? -0.238 -17.205 -0.639 1.00 90.12 67 ALA A C 1
ATOM 502 O O . ALA A 1 67 ? 0.202 -18.225 -1.170 1.00 90.12 67 ALA A O 1
ATOM 503 N N . GLY A 1 68 ? -0.299 -17.083 0.693 1.00 81.44 68 GLY A N 1
ATOM 504 C CA . GLY A 1 68 ? 0.020 -18.169 1.624 1.00 81.44 68 GLY A CA 1
ATOM 505 C C . GLY A 1 68 ? 1.515 -18.478 1.753 1.00 81.44 68 GLY A C 1
ATOM 506 O O . GLY A 1 68 ? 1.884 -19.649 1.843 1.00 81.44 68 GLY A O 1
ATOM 507 N N . GLY A 1 69 ? 2.371 -17.453 1.760 1.00 73.50 69 GLY A N 1
ATOM 508 C CA . GLY A 1 69 ? 3.822 -17.599 1.911 1.00 73.50 69 GLY A CA 1
ATOM 509 C C . GLY A 1 69 ? 4.554 -17.900 0.604 1.00 73.50 69 GLY A C 1
ATOM 510 O O . GLY A 1 69 ? 5.616 -18.525 0.619 1.00 73.50 69 GLY A O 1
ATOM 511 N N . ALA A 1 70 ? 3.994 -17.494 -0.541 1.00 73.50 70 ALA A N 1
ATOM 512 C CA . ALA A 1 70 ? 4.766 -17.424 -1.776 1.00 73.50 70 ALA A CA 1
ATOM 513 C C . ALA A 1 70 ? 5.940 -16.477 -1.514 1.00 73.50 70 ALA A C 1
ATOM 515 O O . ALA A 1 70 ? 5.713 -15.303 -1.289 1.00 73.50 70 ALA A O 1
ATOM 516 N N . SER A 1 71 ? 7.175 -16.972 -1.464 1.00 86.06 71 SER A N 1
ATOM 517 C CA . SER A 1 71 ? 8.343 -16.167 -1.097 1.00 86.06 71 SER A CA 1
ATOM 518 C C . SER A 1 71 ? 8.815 -15.319 -2.282 1.00 86.06 71 SER A C 1
ATOM 520 O O . SER A 1 71 ? 9.912 -15.542 -2.797 1.00 86.06 71 SER A O 1
ATOM 522 N N . VAL A 1 72 ? 7.969 -14.401 -2.761 1.00 94.62 72 VAL A N 1
ATOM 523 C CA . VAL A 1 72 ? 8.307 -13.513 -3.875 1.00 94.62 72 VAL A CA 1
ATOM 524 C C . VAL A 1 72 ? 9.219 -12.411 -3.351 1.00 94.62 72 VAL A C 1
ATOM 526 O O . VAL A 1 72 ? 8.916 -11.717 -2.377 1.00 94.62 72 VAL A O 1
ATOM 529 N N . SER A 1 73 ? 10.374 -12.259 -3.986 1.00 94.94 73 SER A N 1
ATOM 530 C CA . SER A 1 73 ? 11.331 -11.212 -3.650 1.00 94.94 73 SER A CA 1
ATOM 531 C C . SER A 1 73 ? 10.969 -9.882 -4.318 1.00 94.94 73 SER A C 1
ATOM 533 O O . SER A 1 73 ? 10.375 -9.835 -5.396 1.00 94.94 73 SER A O 1
ATOM 535 N N . GLN A 1 74 ? 11.410 -8.767 -3.724 1.00 94.69 74 GLN A N 1
ATOM 536 C CA . GLN A 1 74 ? 11.287 -7.445 -4.362 1.00 94.69 74 GLN A CA 1
ATOM 537 C C . GLN A 1 74 ? 11.987 -7.390 -5.723 1.00 94.69 74 GLN A C 1
ATOM 539 O O . GLN A 1 74 ? 11.557 -6.656 -6.602 1.00 94.69 74 GLN A O 1
ATOM 544 N N . CYS A 1 75 ? 13.040 -8.189 -5.891 1.00 94.19 75 CYS A N 1
ATOM 545 C CA . CYS A 1 75 ? 13.787 -8.308 -7.130 1.00 94.19 75 CYS A CA 1
ATOM 546 C C . CYS A 1 75 ? 12.949 -8.916 -8.256 1.00 94.19 75 CYS A C 1
ATOM 548 O O . CYS A 1 75 ? 12.874 -8.352 -9.343 1.00 94.19 75 CYS A O 1
ATOM 550 N N . GLU A 1 76 ? 12.276 -10.035 -7.975 1.00 95.62 76 GLU A N 1
ATOM 551 C CA . GLU A 1 76 ? 11.378 -10.686 -8.932 1.00 95.62 76 GLU A CA 1
ATOM 552 C C . GLU A 1 76 ? 10.219 -9.764 -9.314 1.00 95.62 76 GLU A C 1
ATOM 554 O O . GLU A 1 76 ? 9.887 -9.657 -10.491 1.00 95.62 76 GLU A O 1
ATOM 559 N N . ILE A 1 77 ? 9.659 -9.031 -8.346 1.00 97.12 77 ILE A N 1
ATOM 560 C CA . ILE A 1 77 ? 8.627 -8.018 -8.610 1.00 97.12 77 ILE A CA 1
ATOM 561 C C . ILE A 1 77 ? 9.167 -6.884 -9.480 1.00 97.12 77 ILE A C 1
ATOM 563 O O . ILE A 1 77 ? 8.490 -6.439 -10.408 1.00 97.12 77 ILE A O 1
ATOM 567 N N . ALA A 1 78 ? 10.380 -6.407 -9.197 1.00 96.38 78 ALA A N 1
ATOM 568 C CA . ALA A 1 78 ? 10.974 -5.329 -9.965 1.00 96.38 78 ALA A CA 1
ATOM 569 C C . ALA A 1 78 ? 11.253 -5.744 -11.411 1.00 96.38 78 ALA A C 1
ATOM 571 O O . ALA A 1 78 ? 10.922 -4.996 -12.332 1.00 96.38 78 ALA A O 1
ATOM 572 N N . GLU A 1 79 ? 11.790 -6.948 -11.609 1.00 96.25 79 GLU A N 1
ATOM 573 C CA . GLU A 1 79 ? 12.044 -7.513 -12.933 1.00 96.25 79 GLU A CA 1
ATOM 574 C C . GLU A 1 79 ? 10.740 -7.735 -13.706 1.00 96.25 79 GLU A C 1
ATOM 576 O O . GLU A 1 79 ? 10.632 -7.326 -14.862 1.00 96.25 79 GLU A O 1
ATOM 581 N N . TRP A 1 80 ? 9.709 -8.272 -13.051 1.00 97.06 80 TRP A N 1
ATOM 582 C CA . TRP A 1 80 ? 8.383 -8.439 -13.644 1.00 97.06 80 TRP A CA 1
ATOM 583 C C . TRP A 1 80 ? 7.782 -7.106 -14.110 1.00 97.06 80 TRP A C 1
ATOM 585 O O . TRP A 1 80 ? 7.231 -7.007 -15.210 1.00 97.06 80 TRP A O 1
ATOM 595 N N . ALA A 1 81 ? 7.916 -6.052 -13.297 1.00 97.50 81 ALA A N 1
ATOM 596 C CA . ALA A 1 81 ? 7.445 -4.718 -13.652 1.00 97.50 81 ALA A CA 1
ATOM 597 C C . ALA A 1 81 ? 8.260 -4.120 -14.810 1.00 97.50 81 ALA A C 1
ATOM 599 O O . ALA A 1 81 ? 7.693 -3.478 -15.698 1.00 97.50 81 ALA A O 1
ATOM 600 N N . ARG A 1 82 ? 9.580 -4.347 -14.834 1.00 96.69 82 ARG A N 1
ATOM 601 C CA . ARG A 1 82 ? 10.483 -3.880 -15.897 1.00 96.69 82 ARG A CA 1
ATOM 602 C C . ARG A 1 82 ? 10.144 -4.493 -17.245 1.00 96.69 82 ARG A C 1
ATOM 604 O O . ARG A 1 82 ? 10.112 -3.771 -18.233 1.00 96.69 82 ARG A O 1
ATOM 611 N N . GLU A 1 83 ? 9.843 -5.787 -17.298 1.00 96.81 83 GLU A N 1
ATOM 612 C CA . GLU A 1 83 ? 9.431 -6.456 -18.540 1.00 96.81 83 GLU A CA 1
ATOM 613 C C . GLU A 1 83 ? 8.168 -5.841 -19.164 1.00 96.81 83 GLU A C 1
ATOM 615 O O . GLU A 1 83 ? 7.978 -5.910 -20.379 1.00 96.81 83 GLU A O 1
ATOM 620 N N . ARG A 1 84 ? 7.319 -5.215 -18.344 1.00 97.56 84 ARG A N 1
ATOM 621 C CA . ARG A 1 84 ? 6.066 -4.573 -18.763 1.00 97.56 84 ARG A CA 1
ATOM 622 C C . ARG A 1 84 ? 6.193 -3.089 -19.070 1.00 97.56 84 ARG A C 1
ATOM 624 O O . ARG A 1 84 ? 5.422 -2.590 -19.883 1.00 97.56 84 ARG A O 1
ATOM 631 N N . ALA A 1 85 ? 7.142 -2.408 -18.436 1.00 96.50 85 ALA A N 1
ATOM 632 C CA . ALA A 1 85 ? 7.395 -0.980 -18.616 1.00 96.50 85 ALA A CA 1
ATOM 633 C C . ALA A 1 85 ? 8.901 -0.672 -18.755 1.00 96.50 85 ALA A C 1
ATOM 635 O O . ALA A 1 85 ? 9.467 0.071 -17.934 1.00 96.50 85 ALA A O 1
ATOM 636 N N . PRO A 1 86 ? 9.589 -1.237 -19.768 1.00 95.12 86 PRO A N 1
ATOM 637 C CA . PRO A 1 86 ? 11.032 -1.065 -19.945 1.00 95.12 86 PRO A CA 1
ATOM 638 C C . PRO A 1 86 ? 11.419 0.396 -20.213 1.00 95.12 86 PRO A C 1
ATOM 640 O O . PRO A 1 86 ? 12.466 0.863 -19.772 1.00 95.12 86 PRO A O 1
ATOM 643 N N . GLU A 1 87 ? 10.549 1.186 -20.843 1.00 93.81 87 GLU A N 1
ATOM 644 C CA . GLU A 1 87 ? 10.763 2.621 -21.058 1.00 93.81 87 GLU A CA 1
ATOM 645 C C . GLU A 1 87 ? 10.851 3.417 -19.747 1.00 93.81 87 GLU A C 1
ATOM 647 O O . GLU A 1 87 ? 11.543 4.437 -19.675 1.00 93.81 87 GLU A O 1
ATOM 652 N N . ARG A 1 88 ? 10.176 2.938 -18.697 1.00 92.38 88 ARG A N 1
ATOM 653 C CA . ARG A 1 88 ? 10.134 3.583 -17.384 1.00 92.38 88 ARG A CA 1
ATOM 654 C C . ARG A 1 88 ? 11.193 3.027 -16.447 1.00 92.38 88 ARG A C 1
ATOM 656 O O . ARG A 1 88 ? 11.880 3.810 -15.789 1.00 92.38 88 ARG A O 1
ATOM 663 N N . LEU A 1 89 ? 11.352 1.708 -16.395 1.00 92.50 89 LEU A N 1
ATOM 664 C CA . LEU A 1 89 ? 12.236 1.030 -15.441 1.00 92.50 89 LEU A CA 1
ATOM 665 C C . LEU A 1 89 ? 13.638 0.738 -16.002 1.00 92.50 89 LEU A C 1
ATOM 667 O O . LEU A 1 89 ? 14.574 0.572 -15.222 1.00 92.50 89 LEU A O 1
ATOM 671 N N . GLY A 1 90 ? 13.819 0.823 -17.321 1.00 90.62 90 GLY A N 1
ATOM 672 C CA . GLY A 1 90 ? 15.071 0.552 -18.025 1.00 90.62 90 GLY A CA 1
ATOM 673 C C . GLY A 1 90 ? 15.127 -0.852 -18.632 1.00 90.62 90 GLY A C 1
ATOM 674 O O . GLY A 1 90 ? 14.250 -1.684 -18.414 1.00 90.62 90 GLY A O 1
ATOM 675 N N . ASP A 1 91 ? 16.189 -1.112 -19.394 1.00 90.75 91 ASP A N 1
ATOM 676 C CA . ASP A 1 91 ? 16.407 -2.399 -20.073 1.00 90.75 91 ASP A CA 1
ATOM 677 C C . ASP A 1 91 ? 17.326 -3.348 -19.287 1.00 90.75 91 ASP A C 1
ATOM 679 O O . ASP A 1 91 ? 17.409 -4.537 -19.597 1.00 90.75 91 ASP A O 1
ATOM 683 N N . ASP A 1 92 ? 18.018 -2.829 -18.273 1.00 90.12 92 ASP A N 1
ATOM 684 C CA . ASP A 1 92 ? 18.952 -3.600 -17.461 1.00 90.12 92 ASP A CA 1
ATOM 685 C C . ASP A 1 92 ? 18.201 -4.514 -16.490 1.00 90.12 92 ASP A C 1
ATOM 687 O O . ASP A 1 92 ? 17.218 -4.107 -15.876 1.00 90.12 92 ASP A O 1
ATOM 691 N N . ASN A 1 93 ? 18.695 -5.742 -16.325 1.00 90.12 93 ASN A N 1
ATOM 692 C CA . ASN A 1 93 ? 18.135 -6.729 -15.403 1.00 90.12 93 ASN A CA 1
ATOM 693 C C . ASN A 1 93 ? 18.089 -6.164 -13.972 1.00 90.12 93 ASN A C 1
ATOM 695 O O . ASN A 1 93 ? 19.143 -5.908 -13.378 1.00 90.12 93 ASN A O 1
ATOM 699 N N . CYS A 1 94 ? 16.884 -6.036 -13.409 1.00 90.50 94 CYS A N 1
ATOM 700 C CA . CYS A 1 94 ? 16.657 -5.497 -12.072 1.00 90.50 94 CYS A CA 1
ATOM 701 C C . CYS A 1 94 ? 17.322 -6.334 -10.986 1.00 90.50 94 CYS A C 1
ATOM 703 O O . CYS A 1 94 ? 17.512 -5.827 -9.899 1.00 90.50 94 CYS A O 1
ATOM 705 N N . CYS A 1 95 ? 17.665 -7.592 -11.258 1.00 88.94 95 CYS A N 1
ATOM 706 C CA . CYS A 1 95 ? 18.313 -8.516 -10.334 1.00 88.94 95 CYS A CA 1
ATOM 707 C C . CYS A 1 95 ? 19.815 -8.680 -10.534 1.00 88.94 95 CYS A C 1
ATOM 709 O O . CYS A 1 95 ? 20.467 -9.352 -9.735 1.00 88.94 95 CYS A O 1
ATOM 711 N N . ALA A 1 96 ? 20.403 -8.039 -11.544 1.00 82.00 96 ALA A N 1
ATOM 712 C CA . ALA A 1 96 ? 21.852 -8.031 -11.757 1.00 82.00 96 ALA A CA 1
ATOM 713 C C . ALA A 1 96 ? 22.576 -7.016 -10.845 1.00 82.00 96 ALA A C 1
ATOM 715 O O . ALA A 1 96 ? 23.557 -6.392 -11.248 1.00 82.00 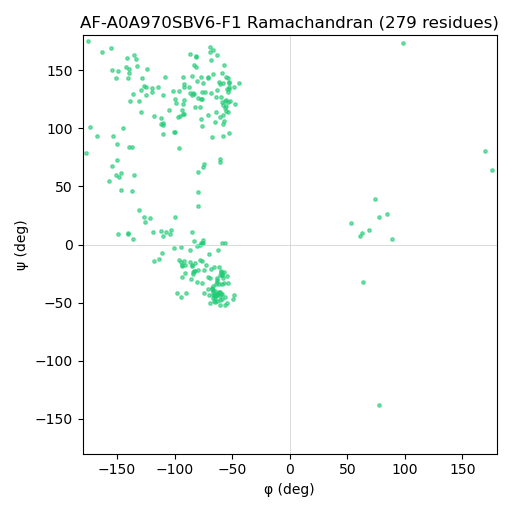96 ALA A O 1
ATOM 716 N N . MET A 1 97 ? 22.055 -6.817 -9.636 1.00 65.62 97 MET A N 1
ATOM 717 C CA . MET A 1 97 ? 22.359 -5.668 -8.791 1.00 65.62 97 MET A CA 1
ATOM 718 C C . MET A 1 97 ? 23.780 -5.725 -8.225 1.00 65.62 97 MET A C 1
ATOM 720 O O . MET A 1 97 ? 24.325 -6.784 -7.918 1.00 65.62 97 MET A O 1
ATOM 724 N N . ASN A 1 98 ? 24.370 -4.543 -8.118 1.00 63.34 98 ASN A N 1
ATOM 725 C CA . ASN A 1 98 ? 25.681 -4.231 -7.568 1.00 63.34 98 ASN A CA 1
ATOM 726 C C . ASN A 1 98 ? 25.611 -4.012 -6.043 1.00 63.34 98 ASN A C 1
ATOM 728 O O . ASN A 1 98 ? 24.542 -3.774 -5.492 1.00 63.34 98 ASN A O 1
ATOM 732 N N . ASP A 1 99 ? 26.763 -4.053 -5.364 1.00 62.12 99 ASP A N 1
ATOM 733 C CA . ASP A 1 99 ? 26.873 -3.996 -3.891 1.00 62.12 99 ASP A CA 1
ATOM 734 C C . ASP A 1 99 ? 26.351 -2.689 -3.235 1.00 62.12 99 ASP A C 1
ATOM 736 O O . ASP A 1 99 ? 26.342 -2.591 -2.008 1.00 62.12 99 ASP A O 1
ATOM 740 N N . ASP A 1 100 ? 25.939 -1.678 -4.015 1.00 65.62 100 ASP A N 1
ATOM 741 C CA . ASP A 1 100 ? 25.383 -0.415 -3.508 1.00 65.62 100 ASP A CA 1
ATOM 742 C C . ASP A 1 100 ? 23.886 -0.277 -3.854 1.00 65.62 100 ASP A C 1
ATOM 744 O O . ASP A 1 100 ? 23.540 0.080 -4.984 1.00 65.62 100 ASP A O 1
ATOM 748 N N . PRO A 1 101 ? 22.976 -0.494 -2.886 1.00 63.03 101 PRO A N 1
ATOM 749 C CA . PRO A 1 101 ? 21.538 -0.392 -3.111 1.00 63.03 101 PRO A CA 1
ATOM 750 C C . PRO A 1 101 ? 21.001 1.045 -3.202 1.00 63.03 101 PRO A C 1
ATOM 752 O O . PRO A 1 101 ? 19.795 1.267 -3.367 1.00 63.03 101 PRO A O 1
ATOM 755 N N . PHE A 1 102 ? 21.878 2.044 -3.097 1.00 64.81 102 PHE A N 1
ATOM 756 C CA . PHE A 1 102 ? 21.498 3.450 -3.025 1.00 64.81 102 PHE A CA 1
ATOM 757 C C . PHE A 1 102 ? 21.944 4.274 -4.235 1.00 64.81 102 PHE A C 1
ATOM 759 O O . PHE A 1 102 ? 21.440 5.389 -4.399 1.00 64.81 102 PHE A O 1
ATOM 766 N N . THR A 1 103 ? 22.822 3.752 -5.103 1.00 59.31 103 THR A N 1
ATOM 767 C CA . THR A 1 103 ? 23.288 4.469 -6.302 1.00 59.31 103 THR A CA 1
ATOM 768 C C . THR A 1 103 ? 23.204 3.610 -7.569 1.00 59.31 103 THR A C 1
ATOM 770 O O . THR A 1 103 ? 23.734 2.508 -7.636 1.00 59.31 103 THR A O 1
ATOM 773 N N . ASP A 1 104 ? 22.488 4.121 -8.578 1.00 65.06 104 ASP A N 1
ATOM 774 C CA . ASP A 1 104 ? 22.439 3.624 -9.966 1.00 65.06 104 ASP A CA 1
ATOM 775 C C . ASP A 1 104 ? 22.109 2.131 -10.190 1.00 65.06 104 ASP A C 1
ATOM 777 O O . ASP A 1 104 ? 22.335 1.608 -11.282 1.00 65.06 104 ASP A O 1
ATOM 781 N N . ALA A 1 105 ? 21.527 1.443 -9.202 1.00 70.81 105 ALA A N 1
ATOM 782 C CA . ALA A 1 105 ? 21.077 0.067 -9.384 1.00 70.81 105 ALA A CA 1
ATOM 783 C C . ALA A 1 105 ? 19.990 -0.021 -10.485 1.00 70.81 105 ALA A C 1
ATOM 785 O O . ALA A 1 105 ? 19.101 0.846 -10.543 1.00 70.81 105 ALA A O 1
ATOM 786 N N . PRO A 1 106 ? 20.025 -1.054 -11.351 1.00 78.62 106 PRO A N 1
ATOM 787 C CA . PRO A 1 106 ? 18.988 -1.299 -12.348 1.00 78.62 106 PRO A CA 1
ATOM 788 C C . PRO A 1 106 ? 17.586 -1.232 -11.733 1.00 78.62 106 PRO A C 1
ATOM 790 O O . PRO A 1 106 ? 17.343 -1.753 -10.646 1.00 78.62 106 PRO A O 1
ATOM 793 N N . CYS A 1 107 ? 16.661 -0.553 -12.414 1.00 88.06 107 CYS A N 1
ATOM 794 C CA . CYS A 1 107 ? 15.266 -0.403 -11.983 1.00 88.06 107 CYS A CA 1
ATOM 795 C C . CYS A 1 107 ? 15.035 0.334 -10.654 1.00 88.06 107 CYS A C 1
ATOM 797 O O . CYS A 1 107 ? 13.901 0.352 -10.171 1.00 88.06 107 CYS A O 1
ATOM 799 N N . ASN A 1 108 ? 16.046 0.976 -10.052 1.00 90.69 108 ASN A N 1
ATOM 800 C CA . ASN A 1 108 ? 15.874 1.797 -8.849 1.00 90.69 108 ASN A CA 1
ATOM 801 C C . ASN A 1 108 ? 15.210 3.147 -9.185 1.00 90.69 108 ASN A C 1
ATOM 803 O O . ASN A 1 108 ? 15.822 4.214 -9.124 1.00 90.69 108 ASN A O 1
ATOM 807 N N . ARG A 1 109 ? 13.947 3.084 -9.614 1.00 91.06 109 ARG A N 1
ATOM 808 C CA . ARG A 1 109 ? 13.136 4.210 -10.082 1.00 91.06 109 ARG A CA 1
ATOM 809 C C . ARG A 1 109 ? 11.745 4.177 -9.432 1.00 91.06 109 ARG A C 1
ATOM 811 O O . ARG A 1 109 ? 11.263 3.091 -9.095 1.00 91.06 109 ARG A O 1
ATOM 818 N N . PRO A 1 110 ? 11.081 5.339 -9.290 1.00 91.94 110 PRO A N 1
ATOM 819 C CA . PRO A 1 110 ? 9.689 5.397 -8.860 1.00 91.94 110 PRO A CA 1
ATOM 820 C C . PRO A 1 110 ? 8.756 4.596 -9.780 1.00 91.94 110 PRO A C 1
ATOM 822 O O . PRO A 1 110 ? 9.021 4.415 -10.974 1.00 91.94 110 PRO A O 1
ATOM 825 N N . ASN A 1 111 ? 7.626 4.159 -9.229 1.00 94.69 111 ASN A N 1
ATOM 826 C CA . ASN A 1 111 ? 6.607 3.399 -9.947 1.00 94.69 111 ASN A CA 1
ATOM 827 C C . ASN A 1 111 ? 5.202 3.949 -9.662 1.00 94.69 111 ASN A C 1
ATOM 829 O O . ASN A 1 111 ? 4.981 4.658 -8.678 1.00 94.69 111 ASN A O 1
ATOM 833 N N . HIS A 1 112 ? 4.263 3.629 -10.545 1.00 94.94 112 HIS A N 1
ATOM 834 C CA . HIS A 1 112 ? 2.861 3.991 -10.433 1.00 94.94 112 HIS A CA 1
ATOM 835 C C . HIS A 1 112 ? 2.117 3.026 -9.509 1.00 94.94 112 HIS A C 1
ATOM 837 O O . HIS A 1 112 ? 2.453 1.848 -9.380 1.00 94.94 112 HIS A O 1
ATOM 843 N N . SER A 1 113 ? 1.058 3.533 -8.894 1.00 95.75 113 SER A N 1
ATOM 844 C CA . SER A 1 113 ? 0.116 2.736 -8.117 1.00 95.75 113 SER A CA 1
ATOM 845 C C . SER A 1 113 ? -0.810 1.894 -9.000 1.00 95.75 113 SER A C 1
ATOM 847 O O . SER A 1 113 ? -1.064 0.739 -8.683 1.00 95.75 113 SER A O 1
ATOM 849 N N . SER A 1 114 ? -1.315 2.455 -10.102 1.00 95.44 114 SER A N 1
ATOM 850 C CA . SER A 1 114 ? -2.406 1.879 -10.901 1.00 95.44 114 SER A CA 1
ATOM 851 C C . SER A 1 114 ? -2.399 2.353 -12.356 1.00 95.44 114 SER A C 1
ATOM 853 O O . SER A 1 114 ? -1.712 3.325 -12.679 1.00 95.44 114 SER A O 1
ATOM 855 N N . GLN A 1 115 ? -3.212 1.697 -13.195 1.00 93.38 115 GLN A N 1
ATOM 856 C CA . GLN A 1 115 ? -3.550 2.060 -14.585 1.00 93.38 115 GLN A CA 1
ATOM 857 C C . GLN A 1 115 ? -2.394 2.113 -15.596 1.00 93.38 115 GLN A C 1
ATOM 859 O O . GLN A 1 115 ? -2.613 2.502 -16.742 1.00 93.38 115 GLN A O 1
ATOM 864 N N . GLU A 1 116 ? -1.193 1.699 -15.211 1.00 95.38 116 GLU A N 1
ATOM 865 C CA . GLU A 1 116 ? -0.011 1.685 -16.072 1.00 95.38 116 GLU A CA 1
ATOM 866 C C . GLU A 1 116 ? 0.630 0.292 -16.026 1.00 95.38 116 GLU A C 1
ATOM 868 O O . GLU A 1 116 ? 0.669 -0.318 -14.955 1.00 95.38 116 GLU A O 1
ATOM 873 N N . PRO A 1 117 ? 1.181 -0.223 -17.139 1.00 97.69 117 PRO A N 1
ATOM 874 C CA . PRO A 1 117 ? 1.938 -1.469 -17.116 1.00 97.69 117 PRO A CA 1
ATOM 875 C C . PRO A 1 117 ? 3.048 -1.444 -16.055 1.00 97.69 117 PRO A C 1
ATOM 877 O O . PRO A 1 117 ? 3.772 -0.453 -15.883 1.00 97.69 117 PRO A O 1
ATOM 880 N N . GLY A 1 118 ? 3.167 -2.539 -15.310 1.00 96.62 118 GLY A N 1
ATOM 881 C CA . GLY A 1 118 ? 4.111 -2.680 -14.209 1.00 96.62 118 GLY A CA 1
ATOM 882 C C . GLY A 1 118 ? 3.805 -1.812 -12.984 1.00 96.62 118 GLY A C 1
ATOM 883 O O . GLY A 1 118 ? 4.697 -1.657 -12.152 1.00 96.62 118 GLY A O 1
ATOM 884 N N . SER A 1 119 ? 2.618 -1.200 -12.864 1.00 97.62 119 SER A N 1
ATOM 885 C CA . SER A 1 119 ? 2.178 -0.530 -11.630 1.00 97.62 119 SER A CA 1
ATOM 886 C C . SER A 1 119 ? 1.904 -1.539 -10.508 1.00 97.62 119 SER A C 1
ATOM 888 O O . SER A 1 119 ? 1.808 -2.733 -10.765 1.00 97.62 119 SER A O 1
ATOM 890 N N . ILE A 1 120 ? 1.701 -1.076 -9.270 1.00 98.25 120 ILE A N 1
ATOM 891 C CA . ILE A 1 120 ? 1.324 -1.962 -8.146 1.00 98.25 120 ILE A CA 1
ATOM 892 C C . ILE A 1 120 ? 0.047 -2.761 -8.459 1.00 98.25 120 ILE A C 1
ATOM 894 O O . ILE A 1 120 ? 0.028 -3.964 -8.243 1.00 98.25 120 ILE A O 1
ATOM 898 N N . GLU A 1 121 ? -0.991 -2.120 -9.003 1.00 97.94 121 GLU A N 1
ATOM 899 C C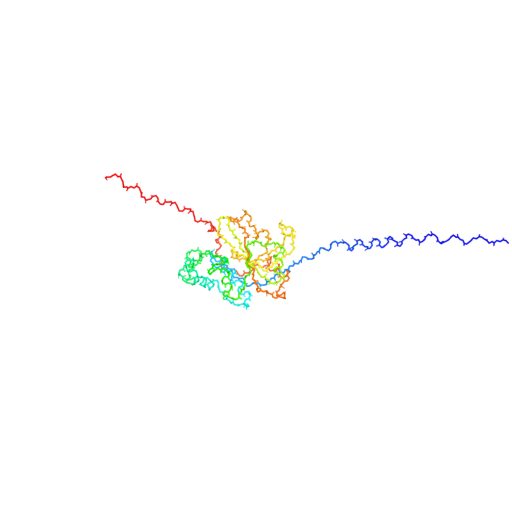A . GLU A 1 121 ? -2.225 -2.794 -9.447 1.00 97.94 121 GLU A CA 1
ATOM 900 C C . GLU A 1 121 ? -1.949 -3.934 -10.444 1.00 97.94 121 GLU A C 1
ATOM 902 O O . GLU A 1 121 ? -2.398 -5.050 -10.213 1.00 97.94 121 GLU A O 1
ATOM 907 N N . ASP A 1 122 ? -1.162 -3.683 -11.499 1.00 98.12 122 ASP A N 1
ATOM 908 C CA . ASP A 1 122 ? -0.786 -4.696 -12.496 1.00 98.12 122 ASP A CA 1
ATOM 909 C C . ASP A 1 122 ? 0.055 -5.820 -11.867 1.00 98.12 122 ASP A C 1
ATOM 911 O O . ASP A 1 122 ? -0.211 -6.993 -12.110 1.00 98.12 122 ASP A O 1
ATOM 915 N N . ILE A 1 123 ? 1.026 -5.485 -11.003 1.00 98.12 123 ILE A N 1
ATOM 916 C CA . ILE A 1 123 ? 1.832 -6.469 -10.256 1.00 98.12 123 ILE A CA 1
ATOM 917 C C . ILE A 1 123 ? 0.921 -7.394 -9.448 1.00 98.12 123 ILE A C 1
ATOM 919 O O . ILE A 1 123 ? 1.036 -8.612 -9.548 1.00 98.12 123 ILE A O 1
ATOM 923 N N . LEU A 1 124 ? 0.009 -6.837 -8.654 1.00 97.88 124 LEU A N 1
ATOM 924 C CA . LEU A 1 124 ? -0.877 -7.629 -7.805 1.00 97.88 124 LEU A CA 1
ATOM 925 C C . LEU A 1 124 ? -1.824 -8.504 -8.640 1.00 97.88 124 LEU A C 1
ATOM 927 O O . LEU A 1 124 ? -1.905 -9.705 -8.376 1.00 97.88 124 LEU A O 1
ATOM 931 N N . ASP A 1 125 ? -2.426 -7.964 -9.704 1.00 97.06 125 ASP A N 1
ATOM 932 C CA . ASP A 1 125 ? -3.273 -8.731 -10.632 1.00 97.06 125 ASP A CA 1
ATOM 933 C C . ASP A 1 125 ? -2.494 -9.885 -11.288 1.00 97.06 125 ASP A C 1
ATOM 935 O O . ASP A 1 125 ? -2.944 -11.033 -11.316 1.00 97.06 125 ASP A O 1
ATOM 939 N N . GLY A 1 126 ? -1.252 -9.623 -11.706 1.00 96.38 126 GLY A N 1
ATOM 940 C CA . GLY A 1 126 ? -0.328 -10.621 -12.242 1.00 96.38 126 GLY A CA 1
ATOM 941 C C . GLY A 1 126 ? 0.015 -11.762 -11.282 1.00 96.38 126 GLY A C 1
ATOM 942 O O . GLY A 1 126 ? 0.393 -12.848 -11.729 1.00 96.38 126 GLY A O 1
ATOM 943 N N . HIS A 1 127 ? -0.146 -11.530 -9.980 1.00 95.75 127 HIS A N 1
ATOM 944 C CA . HIS A 1 127 ? 0.025 -12.508 -8.910 1.00 95.75 127 HIS A CA 1
ATOM 945 C C . HIS A 1 127 ? -1.313 -13.032 -8.352 1.00 95.75 127 HIS A C 1
ATOM 947 O O . HIS A 1 127 ? -1.323 -13.738 -7.344 1.00 95.75 127 HIS A O 1
ATOM 953 N N . GLY A 1 128 ? -2.428 -12.756 -9.036 1.00 95.81 128 GLY A N 1
ATOM 954 C CA . GLY A 1 128 ? -3.756 -13.263 -8.693 1.00 95.81 128 GLY A CA 1
ATOM 955 C C . GLY A 1 128 ? -4.422 -12.546 -7.519 1.00 95.81 128 GLY A C 1
ATOM 956 O O . GLY A 1 128 ? -5.273 -13.151 -6.873 1.00 95.81 128 GLY A O 1
ATOM 957 N N . ILE A 1 129 ? -4.020 -11.304 -7.238 1.00 97.19 129 ILE A N 1
ATOM 958 C CA . ILE A 1 129 ? -4.563 -10.451 -6.176 1.00 97.19 129 ILE A CA 1
ATOM 959 C C . ILE A 1 129 ? -5.312 -9.291 -6.829 1.00 97.19 129 ILE A C 1
ATOM 961 O O . ILE A 1 129 ? -4.702 -8.402 -7.426 1.00 97.19 129 ILE A O 1
ATOM 965 N N . SER A 1 130 ? -6.638 -9.301 -6.728 1.00 97.38 130 SER A N 1
ATOM 966 C CA . SER A 1 130 ? -7.484 -8.250 -7.296 1.00 97.38 130 SER A CA 1
ATOM 967 C C . SER A 1 130 ? -7.450 -6.999 -6.422 1.00 97.38 130 SER A C 1
ATOM 969 O O . SER A 1 130 ? -7.385 -7.064 -5.194 1.00 97.38 130 SER A O 1
ATOM 971 N N . VAL A 1 131 ? -7.506 -5.826 -7.053 1.00 97.81 131 VAL A N 1
ATOM 972 C CA . VAL A 1 131 ? -7.395 -4.544 -6.352 1.00 97.81 131 VAL A CA 1
ATOM 973 C C . VAL A 1 131 ? -8.588 -3.651 -6.658 1.00 97.81 131 VAL A C 1
ATOM 975 O O . VAL A 1 131 ? -8.885 -3.351 -7.813 1.00 97.81 131 VAL A O 1
ATOM 978 N N . GLN A 1 132 ? -9.219 -3.126 -5.609 1.00 98.00 132 GLN A N 1
ATOM 979 C CA . GLN A 1 132 ? -10.152 -2.014 -5.717 1.00 98.00 132 GLN A CA 1
ATOM 980 C C . GLN A 1 132 ? -9.414 -0.688 -5.512 1.00 98.00 132 GLN A C 1
ATOM 982 O O . GLN A 1 132 ? -8.995 -0.330 -4.407 1.00 98.00 132 GLN A O 1
ATOM 987 N N . ARG A 1 133 ? -9.322 0.101 -6.583 1.00 97.50 133 ARG A N 1
ATOM 988 C CA . ARG A 1 133 ? -8.764 1.452 -6.533 1.00 97.50 133 ARG A CA 1
ATOM 989 C C . ARG A 1 133 ? -9.776 2.470 -6.003 1.00 97.50 133 ARG A C 1
ATOM 991 O O . ARG A 1 133 ? -10.849 2.666 -6.574 1.00 97.50 133 ARG A O 1
ATOM 998 N N . ILE A 1 134 ? -9.380 3.219 -4.977 1.00 97.88 134 ILE A N 1
ATOM 999 C CA . ILE A 1 134 ? -10.126 4.352 -4.423 1.00 97.88 134 ILE A CA 1
ATOM 1000 C C . ILE A 1 134 ? -9.263 5.616 -4.592 1.00 97.88 134 ILE A C 1
ATOM 1002 O O . ILE A 1 134 ? -8.242 5.748 -3.918 1.00 97.88 134 ILE A O 1
ATOM 1006 N N . PRO A 1 135 ? -9.643 6.576 -5.463 1.00 96.19 135 PRO A N 1
ATOM 1007 C CA . PRO A 1 135 ? -8.815 7.736 -5.823 1.00 96.19 135 PRO A CA 1
ATOM 1008 C C . PRO A 1 135 ? -8.862 8.857 -4.767 1.00 96.19 135 PRO A C 1
ATOM 1010 O O . PRO A 1 135 ? -9.094 10.023 -5.086 1.00 96.19 135 PRO A O 1
ATOM 1013 N N . ARG A 1 136 ? -8.750 8.482 -3.491 1.00 95.75 136 ARG A N 1
ATOM 1014 C CA . ARG A 1 136 ? -8.690 9.363 -2.321 1.00 95.75 136 ARG A CA 1
ATOM 1015 C C . ARG A 1 136 ? -8.154 8.592 -1.114 1.00 95.75 136 ARG A C 1
ATOM 1017 O O . ARG A 1 136 ? -8.156 7.359 -1.103 1.00 95.75 136 ARG A O 1
ATOM 1024 N N . ALA A 1 137 ? -7.775 9.323 -0.069 1.00 95.81 137 ALA A N 1
ATOM 1025 C CA . ALA A 1 137 ? -7.659 8.741 1.262 1.00 95.81 137 ALA A CA 1
ATOM 1026 C C . ALA A 1 137 ? -9.001 8.146 1.718 1.00 95.81 137 ALA A C 1
ATOM 1028 O O . ALA A 1 137 ? -10.083 8.665 1.397 1.00 95.81 137 ALA A O 1
ATOM 1029 N N . LEU A 1 138 ? -8.915 7.071 2.497 1.00 96.75 138 LEU A N 1
ATOM 1030 C CA . LEU A 1 138 ? -10.056 6.564 3.247 1.00 96.75 138 LEU A CA 1
ATOM 1031 C C . LEU A 1 138 ? -10.441 7.546 4.357 1.00 96.75 138 LEU A C 1
ATOM 1033 O O . LEU A 1 138 ? -9.639 8.369 4.797 1.00 96.75 138 LEU A O 1
ATOM 1037 N N . THR A 1 139 ? -11.679 7.456 4.824 1.00 95.44 139 THR A N 1
ATOM 1038 C CA . THR A 1 139 ? -12.050 7.984 6.140 1.00 95.44 139 THR A CA 1
ATOM 1039 C C . THR A 1 139 ? -11.663 6.976 7.235 1.00 95.44 139 THR A C 1
ATOM 1041 O O . THR A 1 139 ? -11.468 5.796 6.931 1.00 95.44 139 THR A O 1
ATOM 1044 N N . PRO A 1 140 ? -11.570 7.396 8.511 1.00 94.00 140 PRO A N 1
ATOM 1045 C CA . PRO A 1 140 ? -11.380 6.474 9.632 1.00 94.00 140 PRO A CA 1
ATOM 1046 C C . PRO A 1 140 ? -12.352 5.286 9.633 1.00 94.00 140 PRO A C 1
ATOM 1048 O O . PRO A 1 140 ? -11.919 4.142 9.759 1.00 94.00 140 PRO A O 1
ATOM 1051 N N . ASP A 1 141 ? -13.643 5.552 9.424 1.00 94.25 141 ASP A N 1
ATOM 1052 C CA . ASP A 1 141 ? -14.690 4.525 9.441 1.00 94.25 141 ASP A CA 1
ATOM 1053 C C . ASP A 1 141 ? -14.547 3.545 8.267 1.00 94.25 141 ASP A C 1
ATOM 1055 O O . ASP A 1 141 ? -14.755 2.345 8.431 1.00 94.25 141 ASP A O 1
ATOM 1059 N N . GLU A 1 142 ? -14.147 4.030 7.088 1.00 97.00 142 GLU A N 1
ATOM 1060 C CA . GLU A 1 142 ? -13.880 3.171 5.927 1.00 97.00 142 GLU A CA 1
ATOM 1061 C C . GLU A 1 142 ? -12.665 2.269 6.152 1.00 97.00 142 GLU A C 1
ATOM 1063 O O . GLU A 1 142 ? -12.723 1.085 5.835 1.00 97.00 142 GLU A O 1
ATOM 1068 N N . ALA A 1 143 ? -11.577 2.802 6.720 1.00 96.69 143 ALA A N 1
ATOM 1069 C CA . ALA A 1 143 ? -10.390 2.009 7.033 1.00 96.69 143 ALA A CA 1
ATOM 1070 C C . ALA A 1 143 ? -10.711 0.879 8.024 1.00 96.69 143 ALA A C 1
ATOM 1072 O O . ALA A 1 143 ? -10.307 -0.261 7.799 1.00 96.69 143 ALA A O 1
ATOM 1073 N N . ILE A 1 144 ? -11.484 1.173 9.077 1.00 95.00 144 ILE A N 1
ATOM 1074 C CA . ILE A 1 144 ? -11.973 0.158 10.021 1.00 95.00 144 ILE A CA 1
ATOM 1075 C C . ILE A 1 144 ? -12.840 -0.871 9.292 1.00 95.00 144 ILE A C 1
ATOM 1077 O O . ILE A 1 144 ? -12.606 -2.066 9.441 1.00 95.00 144 ILE A O 1
ATOM 1081 N N . ALA A 1 145 ? -13.791 -0.427 8.464 1.00 95.88 145 ALA A N 1
ATOM 1082 C CA . ALA A 1 145 ? -14.698 -1.322 7.751 1.00 95.88 145 ALA A CA 1
ATOM 1083 C C . ALA A 1 145 ? -13.965 -2.296 6.811 1.00 95.88 145 ALA A C 1
ATOM 1085 O O . ALA A 1 145 ? -14.317 -3.475 6.773 1.00 95.88 145 ALA A O 1
ATOM 1086 N N . PHE A 1 146 ? -12.933 -1.843 6.089 1.00 97.44 146 PHE A N 1
ATOM 1087 C CA . PHE A 1 146 ? -12.121 -2.725 5.242 1.00 97.44 146 PHE A CA 1
ATOM 1088 C C . PHE A 1 146 ? -11.352 -3.764 6.063 1.00 97.44 146 PHE A C 1
ATOM 1090 O O . PHE A 1 146 ? -11.410 -4.951 5.743 1.00 97.44 146 PHE A O 1
ATOM 1097 N N . ILE A 1 147 ? -10.707 -3.349 7.157 1.00 96.81 147 ILE A N 1
ATOM 1098 C CA . ILE A 1 147 ? -9.978 -4.269 8.042 1.00 96.81 147 ILE A CA 1
ATOM 1099 C C . ILE A 1 147 ? -10.937 -5.259 8.721 1.00 96.81 147 ILE A C 1
ATOM 1101 O O . ILE A 1 147 ? -10.634 -6.447 8.827 1.00 96.81 147 ILE A O 1
ATOM 1105 N N . ASP A 1 148 ? -12.122 -4.821 9.148 1.00 94.56 148 ASP A N 1
ATOM 1106 C CA . ASP A 1 148 ? -13.137 -5.704 9.732 1.00 94.56 148 ASP A CA 1
ATOM 1107 C C . ASP A 1 148 ? -13.653 -6.755 8.742 1.00 94.56 148 ASP A C 1
ATOM 1109 O O . ASP A 1 148 ? -13.969 -7.880 9.150 1.00 94.56 148 ASP A O 1
ATOM 1113 N N . ALA A 1 149 ? -13.693 -6.403 7.457 1.00 95.56 149 ALA A N 1
ATOM 1114 C CA . ALA A 1 149 ? -14.008 -7.302 6.353 1.00 95.56 149 ALA A CA 1
ATOM 1115 C C . ALA A 1 149 ? -12.820 -8.181 5.910 1.00 95.56 149 ALA A C 1
ATOM 1117 O O . ALA A 1 149 ? -12.990 -9.025 5.036 1.00 95.56 149 ALA A O 1
ATOM 1118 N N . GLY A 1 150 ? -11.645 -8.039 6.533 1.00 95.88 150 GLY A N 1
ATOM 1119 C CA . GLY A 1 150 ? -10.464 -8.858 6.249 1.00 95.88 150 GLY A CA 1
ATOM 1120 C C . GLY A 1 150 ? -9.556 -8.323 5.146 1.00 95.88 150 GLY A C 1
ATOM 1121 O O . GLY A 1 150 ? -8.585 -8.992 4.798 1.00 95.88 150 GLY A O 1
ATOM 1122 N N . HIS A 1 151 ? -9.838 -7.138 4.606 1.00 97.50 151 HIS A N 1
ATOM 1123 C CA . HIS A 1 151 ? -9.063 -6.555 3.516 1.00 97.50 151 HIS A CA 1
ATOM 1124 C C . HIS A 1 151 ? -7.872 -5.758 4.040 1.00 97.50 151 HIS A C 1
ATOM 1126 O O . HIS A 1 151 ? -8.020 -4.868 4.880 1.00 97.50 151 HIS A O 1
ATOM 1132 N N . LEU A 1 152 ? -6.697 -6.035 3.480 1.00 97.62 152 LEU A N 1
ATOM 1133 C CA . LEU A 1 152 ? -5.532 -5.161 3.589 1.00 97.62 152 LEU A CA 1
ATOM 1134 C C . LEU A 1 152 ? -5.646 -4.039 2.551 1.00 97.62 152 LEU A C 1
ATOM 1136 O O . LEU A 1 152 ? -6.375 -4.163 1.564 1.00 97.62 152 LEU A O 1
ATOM 1140 N N . PHE A 1 153 ? -4.905 -2.949 2.729 1.00 98.31 153 PHE A N 1
ATOM 1141 C CA . PHE A 1 153 ? -4.851 -1.915 1.698 1.00 98.31 153 PHE A CA 1
ATOM 1142 C C . PHE A 1 153 ? -3.520 -1.174 1.665 1.00 98.31 153 PHE A C 1
ATOM 1144 O O . PHE A 1 153 ? -2.864 -0.979 2.686 1.00 98.31 153 PHE A O 1
ATOM 1151 N N . ILE A 1 154 ? -3.131 -0.727 0.475 1.00 98.19 154 ILE A N 1
ATOM 1152 C CA . ILE A 1 154 ? -1.943 0.093 0.251 1.00 98.19 154 ILE A CA 1
ATOM 1153 C C . ILE A 1 154 ? -2.381 1.555 0.159 1.00 98.19 154 ILE A C 1
ATOM 1155 O O . ILE A 1 154 ? -3.197 1.926 -0.686 1.00 98.19 154 ILE A O 1
ATOM 1159 N N . ALA A 1 155 ? -1.830 2.393 1.031 1.00 97.31 155 ALA A N 1
ATOM 1160 C CA . ALA A 1 155 ? -2.007 3.836 1.009 1.00 97.31 155 ALA A CA 1
ATOM 1161 C C . ALA A 1 155 ? -0.890 4.486 0.184 1.00 97.31 155 ALA A C 1
ATOM 1163 O O . ALA A 1 155 ? 0.295 4.307 0.476 1.00 97.31 155 ALA A O 1
ATOM 1164 N N . TYR A 1 156 ? -1.266 5.273 -0.824 1.00 95.94 156 TYR A N 1
ATOM 1165 C CA . TYR A 1 156 ? -0.338 6.107 -1.579 1.00 95.94 156 TYR A CA 1
ATOM 1166 C C . TYR A 1 156 ? -0.280 7.517 -0.992 1.00 95.94 156 TYR A C 1
ATOM 1168 O O . TYR A 1 156 ? -1.259 8.273 -1.013 1.00 95.94 156 TYR A O 1
ATOM 1176 N N . GLN A 1 157 ? 0.896 7.876 -0.493 1.00 91.31 157 GLN A N 1
ATOM 1177 C CA . GLN A 1 157 ? 1.226 9.178 0.058 1.00 91.31 157 GLN A CA 1
ATOM 1178 C C . GLN A 1 157 ? 1.972 10.009 -0.992 1.00 91.31 157 GLN A C 1
ATOM 1180 O O . GLN A 1 157 ? 3.185 9.888 -1.156 1.00 91.31 157 GLN A O 1
ATOM 1185 N N . ALA A 1 158 ? 1.256 10.876 -1.703 1.00 87.19 158 ALA A N 1
ATOM 1186 C CA . ALA A 1 158 ? 1.852 11.786 -2.671 1.00 87.19 158 ALA A CA 1
ATOM 1187 C C . ALA A 1 158 ? 2.603 12.913 -1.952 1.00 87.19 158 ALA A C 1
ATOM 1189 O O . ALA A 1 158 ? 2.067 13.558 -1.047 1.00 87.19 158 ALA A O 1
ATOM 1190 N N . GLY A 1 159 ? 3.841 13.177 -2.364 1.00 78.56 159 GLY A N 1
ATOM 1191 C CA . GLY A 1 159 ? 4.568 14.365 -1.938 1.00 78.56 159 GLY A CA 1
ATOM 1192 C C . GLY A 1 159 ? 4.146 15.592 -2.740 1.00 78.56 159 GLY A C 1
ATOM 1193 O O . GLY A 1 159 ? 3.984 15.523 -3.954 1.00 78.56 159 GLY A O 1
ATOM 1194 N N . PHE A 1 160 ? 4.030 16.749 -2.084 1.00 65.44 160 PHE A N 1
ATOM 1195 C CA . PHE A 1 160 ? 3.854 18.023 -2.800 1.00 65.44 160 PHE A CA 1
ATOM 1196 C C . PHE A 1 160 ? 5.120 18.438 -3.569 1.00 65.44 160 PHE A C 1
ATOM 1198 O O . PHE A 1 160 ? 5.034 19.133 -4.579 1.00 65.44 160 PHE A O 1
ATOM 1205 N N . PHE A 1 161 ? 6.292 18.019 -3.078 1.00 58.12 161 PHE A N 1
ATOM 1206 C CA . PHE A 1 161 ? 7.613 18.395 -3.600 1.00 58.12 161 PHE A CA 1
ATOM 1207 C C . PHE A 1 161 ? 8.618 17.232 -3.615 1.00 58.12 161 PHE A C 1
ATOM 1209 O O . PHE A 1 161 ? 9.807 17.456 -3.832 1.00 58.12 161 PHE A O 1
ATOM 1216 N N . VAL A 1 162 ? 8.155 16.012 -3.344 1.00 70.25 162 VAL A N 1
ATOM 1217 C CA . VAL A 1 162 ? 8.975 14.796 -3.324 1.00 70.25 162 VAL A CA 1
ATOM 1218 C C . VAL A 1 162 ? 8.255 13.670 -4.044 1.00 70.25 162 VAL A C 1
ATOM 1220 O O . VAL A 1 162 ? 7.036 13.727 -4.218 1.00 70.25 162 VAL A O 1
ATOM 1223 N N . ASP A 1 163 ? 9.012 12.639 -4.399 1.00 79.88 163 ASP A N 1
ATOM 1224 C CA . ASP A 1 163 ? 8.457 11.388 -4.895 1.00 79.88 163 ASP A CA 1
ATOM 1225 C C . ASP A 1 163 ? 7.452 10.807 -3.885 1.00 79.88 163 ASP A C 1
ATOM 1227 O O . ASP A 1 163 ? 7.581 10.965 -2.660 1.00 79.88 163 ASP A O 1
ATOM 1231 N N . GLY A 1 164 ? 6.401 10.184 -4.415 1.00 88.44 164 GLY A N 1
ATOM 1232 C CA . GLY A 1 164 ? 5.369 9.556 -3.603 1.00 88.44 164 GLY A CA 1
ATOM 1233 C C . GLY A 1 164 ? 5.887 8.340 -2.833 1.00 88.44 164 GLY A C 1
ATOM 1234 O O . GLY A 1 164 ? 6.988 7.846 -3.068 1.00 88.44 164 GLY A O 1
ATOM 1235 N N . HIS A 1 165 ? 5.089 7.863 -1.883 1.00 93.38 165 HIS A N 1
ATOM 1236 C CA . HIS A 1 165 ? 5.457 6.753 -1.009 1.00 93.38 165 HIS A CA 1
ATOM 1237 C C . HIS A 1 165 ? 4.287 5.806 -0.781 1.00 93.38 165 HIS A C 1
ATOM 1239 O O . HIS A 1 165 ? 3.138 6.243 -0.743 1.00 93.38 165 HIS A O 1
ATOM 1245 N N . PHE A 1 166 ? 4.580 4.519 -0.619 1.00 95.25 166 PHE A N 1
ATOM 1246 C CA . PHE A 1 166 ? 3.572 3.485 -0.415 1.00 95.25 166 PHE A CA 1
ATOM 1247 C C . PHE A 1 166 ? 3.710 2.872 0.969 1.00 95.25 166 PHE A C 1
ATOM 1249 O O . PHE A 1 166 ? 4.813 2.545 1.400 1.00 95.25 166 PHE A O 1
ATOM 1256 N N . VAL A 1 167 ? 2.579 2.699 1.641 1.00 95.56 167 VAL A N 1
ATOM 1257 C CA . VAL A 1 167 ? 2.488 2.100 2.974 1.00 95.56 167 VAL A CA 1
ATOM 1258 C C . VAL A 1 167 ? 1.425 1.010 2.929 1.00 95.56 167 VAL A C 1
ATOM 1260 O O . VAL A 1 167 ? 0.335 1.247 2.413 1.00 95.56 167 VAL A O 1
ATOM 1263 N N . LEU A 1 168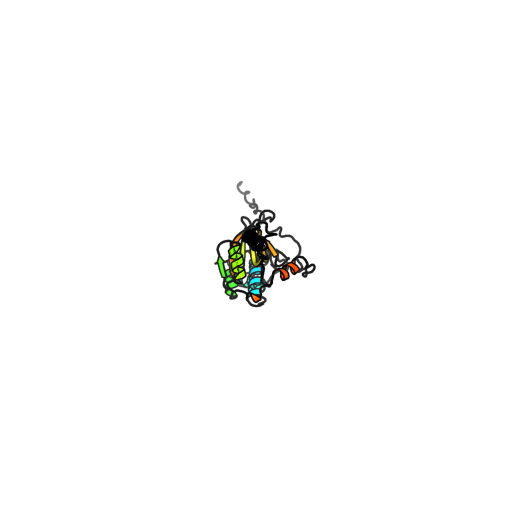 ? 1.720 -0.172 3.467 1.00 97.19 168 LEU A N 1
ATOM 1264 C CA . LEU A 1 168 ? 0.743 -1.258 3.583 1.00 97.19 168 LEU A CA 1
ATOM 1265 C C . LEU A 1 168 ? 0.056 -1.177 4.947 1.00 97.19 168 LEU A C 1
ATOM 1267 O O . LEU A 1 168 ? 0.721 -1.261 5.972 1.00 97.19 168 LEU A O 1
ATOM 1271 N N . VAL A 1 169 ? -1.264 -1.039 4.981 1.00 97.50 169 VAL A N 1
ATOM 1272 C CA . VAL A 1 169 ? -2.057 -1.030 6.215 1.00 97.50 169 VAL A CA 1
ATOM 1273 C C . VAL A 1 169 ? -2.715 -2.391 6.407 1.00 97.50 169 VAL A C 1
ATOM 1275 O O . VAL A 1 169 ? -3.313 -2.944 5.484 1.00 97.50 169 VAL A O 1
ATOM 1278 N N . HIS A 1 170 ? -2.589 -2.928 7.620 1.00 96.12 170 HIS A N 1
ATOM 1279 C CA . HIS A 1 170 ? -2.975 -4.305 7.937 1.00 96.12 170 HIS A CA 1
ATOM 1280 C C . HIS A 1 170 ? -3.655 -4.469 9.300 1.00 96.12 170 HIS A C 1
ATOM 1282 O O . HIS A 1 170 ? -3.872 -5.585 9.775 1.00 96.12 170 HIS A O 1
ATOM 1288 N N . GLY A 1 171 ? -4.011 -3.364 9.947 1.00 95.75 171 GLY A N 1
ATOM 1289 C CA . GLY A 1 171 ? -4.789 -3.407 11.169 1.00 95.75 171 GLY A CA 1
ATOM 1290 C C . GLY A 1 171 ? -5.178 -2.032 11.679 1.00 95.75 171 GLY A C 1
ATOM 1291 O O . GLY A 1 171 ? -4.718 -1.005 11.176 1.00 95.75 171 GLY A O 1
ATOM 1292 N N . TYR A 1 172 ? -5.983 -2.019 12.734 1.00 95.19 172 TYR A N 1
ATOM 1293 C CA . TYR A 1 172 ? -6.299 -0.816 13.490 1.00 95.19 172 TYR A CA 1
ATOM 1294 C C . TYR A 1 172 ? -6.379 -1.091 14.996 1.00 95.19 172 TYR A C 1
ATOM 1296 O O . TYR A 1 172 ? -6.582 -2.223 15.440 1.00 95.19 172 TYR A O 1
ATOM 1304 N N . ASN A 1 173 ? -6.259 -0.017 15.771 1.00 91.81 173 ASN A N 1
ATOM 1305 C CA . ASN A 1 173 ? -6.590 0.050 17.186 1.00 91.81 173 ASN A CA 1
ATOM 1306 C C . ASN A 1 173 ? -7.491 1.272 17.396 1.00 91.81 173 ASN A C 1
ATOM 1308 O O . ASN A 1 173 ? -7.056 2.406 17.184 1.00 91.81 173 ASN A O 1
ATOM 1312 N N . ASP A 1 174 ? -8.754 1.062 17.769 1.00 87.38 174 ASP A N 1
ATOM 1313 C CA . ASP A 1 174 ? -9.706 2.158 17.989 1.00 87.38 174 ASP A CA 1
ATOM 1314 C C . ASP A 1 174 ? -9.483 2.884 19.329 1.00 87.38 174 ASP A C 1
ATOM 1316 O O . ASP A 1 174 ? -10.215 3.822 19.655 1.00 87.38 174 ASP A O 1
ATOM 1320 N N . ASN A 1 175 ? -8.470 2.479 20.110 1.00 81.81 175 ASN A N 1
ATOM 1321 C CA . ASN A 1 175 ? -8.080 3.173 21.322 1.00 81.81 175 ASN A CA 1
ATOM 1322 C C . ASN A 1 175 ? -7.504 4.545 20.972 1.00 81.81 175 ASN A C 1
ATOM 1324 O O . ASN A 1 175 ? -6.304 4.730 20.755 1.00 81.81 175 ASN A O 1
ATOM 1328 N N . THR A 1 176 ? -8.375 5.541 20.975 1.00 74.62 176 THR A N 1
ATOM 1329 C CA . THR A 1 176 ? -8.011 6.904 20.610 1.00 74.62 176 THR A CA 1
ATOM 1330 C C . THR A 1 176 ? -7.263 7.658 21.711 1.00 74.62 176 THR A C 1
ATOM 1332 O O . THR A 1 176 ? -6.879 8.807 21.495 1.00 74.62 176 THR A O 1
ATOM 1335 N N . ALA A 1 177 ? -7.010 7.039 22.875 1.00 71.31 177 ALA A N 1
ATOM 1336 C CA . ALA A 1 177 ? -6.324 7.681 24.002 1.00 71.31 177 ALA A CA 1
ATOM 1337 C C . ALA A 1 177 ? -4.917 8.194 23.646 1.00 71.31 177 ALA A C 1
ATOM 1339 O O . ALA A 1 177 ? -4.456 9.158 24.253 1.00 71.31 177 ALA A O 1
ATOM 1340 N N . ASN A 1 178 ? -4.278 7.584 22.643 1.00 64.12 178 ASN A N 1
ATOM 1341 C CA . ASN A 1 178 ? -2.950 7.953 22.146 1.00 64.12 178 ASN A CA 1
ATOM 1342 C C . ASN A 1 178 ? -2.985 8.592 20.744 1.00 64.12 178 ASN A C 1
ATOM 1344 O O . ASN A 1 178 ? -1.936 8.808 20.141 1.00 64.12 178 ASN A O 1
ATOM 1348 N N . SER A 1 179 ? -4.171 8.878 20.200 1.00 65.50 179 SER A N 1
ATOM 1349 C CA . SER A 1 179 ? -4.302 9.544 18.904 1.00 65.50 179 SER A CA 1
ATOM 1350 C C . SER A 1 179 ? -4.290 11.063 19.077 1.00 65.50 179 SER A C 1
ATOM 1352 O O . SER A 1 179 ? -4.988 11.610 19.930 1.00 65.50 179 SER A O 1
ATOM 1354 N N . GLU A 1 180 ? -3.532 11.761 18.227 1.00 70.50 180 GLU A N 1
ATOM 1355 C CA . GLU A 1 180 ? -3.551 13.231 18.138 1.00 70.50 180 GLU A CA 1
ATOM 1356 C C . GLU A 1 180 ? -4.950 13.761 17.762 1.00 70.50 180 GLU A C 1
ATOM 1358 O O . GLU A 1 180 ? -5.322 14.867 18.156 1.00 70.50 180 GLU A O 1
ATOM 1363 N N . ASP A 1 181 ? -5.758 12.946 17.071 1.00 73.12 181 ASP A N 1
ATOM 1364 C CA . ASP A 1 181 ? -7.205 13.127 16.952 1.00 73.12 181 ASP A CA 1
ATOM 1365 C C . ASP A 1 181 ? -7.909 12.018 17.737 1.00 73.12 181 ASP A C 1
ATOM 1367 O O . ASP A 1 181 ? -8.044 10.890 17.264 1.00 73.12 181 ASP A O 1
ATOM 1371 N N . THR A 1 182 ? -8.411 12.357 18.925 1.00 68.31 182 THR A N 1
ATOM 1372 C CA . THR A 1 182 ? -9.162 11.455 19.826 1.00 68.31 182 THR A CA 1
ATOM 1373 C C . THR A 1 182 ? -10.405 10.785 19.207 1.00 68.31 182 THR A C 1
ATOM 1375 O O . THR A 1 182 ? -11.111 10.050 19.897 1.00 68.31 182 THR A O 1
ATOM 1378 N N . ARG A 1 183 ? -10.711 11.035 17.930 1.00 78.44 183 ARG A N 1
ATOM 1379 C CA . ARG A 1 183 ? -11.806 10.408 17.176 1.00 78.44 183 ARG A CA 1
ATOM 1380 C C . ARG A 1 183 ? -11.338 9.463 16.068 1.00 78.44 183 ARG A C 1
ATOM 1382 O O . ARG A 1 183 ? -12.184 8.819 15.463 1.00 78.44 183 ARG A O 1
ATOM 1389 N N . ALA A 1 184 ? -10.040 9.393 15.780 1.00 86.56 184 ALA A N 1
ATOM 1390 C CA . ALA A 1 184 ? -9.491 8.531 14.738 1.00 86.56 184 ALA A CA 1
ATOM 1391 C C . ALA A 1 184 ? -8.717 7.351 15.352 1.00 86.56 184 ALA A C 1
ATOM 1393 O O . ALA A 1 184 ? -8.061 7.538 16.384 1.00 86.56 184 ALA A O 1
ATOM 1394 N N . PRO A 1 185 ? -8.766 6.156 14.733 1.00 91.25 185 PRO A N 1
ATOM 1395 C CA . PRO A 1 185 ? -8.013 5.006 15.200 1.00 91.25 185 PRO A CA 1
ATOM 1396 C C . PRO A 1 185 ? -6.511 5.222 14.982 1.00 91.25 185 PRO A C 1
ATOM 1398 O O . PRO A 1 185 ? -6.065 6.080 14.213 1.00 91.25 185 PRO A O 1
ATOM 1401 N N . LEU A 1 186 ? -5.718 4.389 15.634 1.00 92.44 186 LEU A N 1
ATOM 1402 C CA . LEU A 1 186 ? -4.352 4.126 15.213 1.00 92.44 186 LEU A CA 1
ATOM 1403 C C . LEU A 1 186 ? -4.388 3.024 14.147 1.00 92.44 186 LEU A C 1
ATOM 1405 O O . LEU A 1 186 ? -5.219 2.120 14.219 1.00 92.44 186 LEU A O 1
ATOM 1409 N N . LEU A 1 187 ? -3.500 3.090 13.163 1.00 94.06 187 LEU A N 1
ATOM 1410 C CA . LEU A 1 187 ? -3.382 2.100 12.098 1.00 94.06 187 LEU A CA 1
ATOM 1411 C C . LEU A 1 187 ? -2.087 1.309 12.263 1.00 94.06 187 LEU A C 1
ATOM 1413 O O . LEU A 1 187 ? -1.009 1.900 12.370 1.00 94.06 187 LEU A O 1
ATOM 1417 N N . TYR A 1 188 ? -2.199 -0.019 12.243 1.00 93.88 188 TYR A N 1
ATOM 1418 C CA . TYR A 1 188 ? -1.043 -0.895 12.086 1.00 93.88 188 TYR A CA 1
ATOM 1419 C C . TYR A 1 188 ? -0.661 -0.906 10.610 1.00 93.88 188 TYR A C 1
ATOM 1421 O O . TYR A 1 188 ? -1.473 -1.251 9.746 1.00 93.88 188 TYR A O 1
ATOM 1429 N N . ASN A 1 189 ? 0.553 -0.458 10.320 1.00 94.75 189 ASN A N 1
ATOM 1430 C CA . ASN A 1 189 ? 1.034 -0.280 8.964 1.00 94.75 189 ASN A CA 1
ATOM 1431 C C . ASN A 1 189 ? 2.508 -0.653 8.832 1.00 94.75 189 ASN A C 1
ATOM 1433 O O . ASN A 1 189 ? 3.269 -0.533 9.781 1.00 94.75 189 ASN A O 1
ATOM 1437 N N . PHE A 1 190 ? 2.913 -1.068 7.642 1.00 93.62 190 PHE A N 1
ATOM 1438 C CA . PHE A 1 190 ? 4.301 -1.257 7.265 1.00 93.62 190 PHE A CA 1
ATOM 1439 C C . PHE A 1 190 ? 4.728 -0.105 6.357 1.00 93.62 190 PHE A C 1
ATOM 1441 O O . PHE A 1 190 ? 4.215 0.046 5.242 1.00 93.62 190 PHE A O 1
ATOM 1448 N N . ASN A 1 191 ? 5.680 0.688 6.846 1.00 92.38 191 ASN A N 1
ATOM 1449 C CA . ASN A 1 191 ? 6.375 1.706 6.079 1.00 92.38 191 ASN A CA 1
ATOM 1450 C C . ASN A 1 191 ? 7.695 1.116 5.546 1.00 92.38 191 ASN A C 1
ATOM 1452 O O . ASN A 1 191 ? 8.616 0.911 6.334 1.00 92.38 191 ASN A O 1
ATOM 1456 N N . PRO A 1 192 ? 7.841 0.890 4.227 1.00 90.62 192 PRO A N 1
ATOM 1457 C CA . PRO A 1 192 ? 9.048 0.287 3.667 1.00 90.62 192 PRO A CA 1
ATOM 1458 C C . PRO A 1 192 ? 10.344 1.056 3.930 1.00 90.62 192 PRO A C 1
ATOM 1460 O O . PRO A 1 192 ? 11.409 0.448 3.916 1.00 90.62 192 PRO A O 1
ATOM 1463 N N . ALA A 1 193 ? 10.260 2.366 4.181 1.00 84.19 193 ALA A N 1
ATOM 1464 C CA . ALA A 1 193 ? 11.424 3.195 4.479 1.00 84.19 193 ALA A CA 1
ATOM 1465 C C . ALA A 1 193 ? 11.952 3.010 5.912 1.00 84.19 193 ALA A C 1
ATOM 1467 O O . ALA A 1 193 ? 13.064 3.453 6.204 1.00 84.19 193 ALA A O 1
ATOM 1468 N N . ASP A 1 194 ? 11.165 2.383 6.790 1.00 80.19 194 ASP A N 1
ATOM 1469 C CA . ASP A 1 194 ? 11.539 2.131 8.172 1.00 80.19 194 ASP A CA 1
ATOM 1470 C C . ASP A 1 194 ? 12.113 0.713 8.305 1.00 80.19 194 ASP A C 1
ATOM 1472 O O . ASP A 1 194 ? 11.531 -0.275 7.860 1.00 80.19 194 ASP A O 1
ATOM 1476 N N . ASP A 1 195 ? 13.257 0.591 8.975 1.00 70.12 195 ASP A N 1
ATOM 1477 C CA . ASP A 1 195 ? 13.901 -0.693 9.284 1.00 70.12 195 ASP A CA 1
ATOM 1478 C C . ASP A 1 195 ? 13.200 -1.462 10.421 1.00 70.12 195 ASP A C 1
ATOM 1480 O O . ASP A 1 195 ? 13.626 -2.550 10.806 1.00 70.12 195 ASP A O 1
ATOM 1484 N N . LYS A 1 196 ? 12.107 -0.905 10.953 1.00 72.31 196 LYS A N 1
ATOM 1485 C CA . LYS A 1 196 ? 11.433 -1.357 12.179 1.00 72.31 196 LYS A CA 1
ATOM 1486 C C . LYS A 1 196 ? 10.275 -2.328 11.947 1.00 72.31 196 LYS A C 1
ATOM 1488 O O . LYS A 1 196 ? 9.689 -2.805 12.914 1.00 72.31 196 LYS A O 1
ATOM 1493 N N . GLY A 1 197 ? 9.952 -2.639 10.692 1.00 82.62 197 GLY A N 1
ATOM 1494 C CA . GLY A 1 197 ? 8.829 -3.511 10.349 1.00 82.62 197 GLY A CA 1
ATOM 1495 C C . GLY A 1 197 ? 7.478 -2.800 10.459 1.00 82.62 197 GLY A C 1
ATOM 1496 O O . GLY A 1 197 ? 7.331 -1.672 9.990 1.00 82.62 197 GLY A O 1
ATOM 1497 N N . ALA A 1 198 ? 6.468 -3.476 11.019 1.00 83.12 198 ALA A N 1
ATOM 1498 C CA . ALA A 1 198 ? 5.151 -2.875 11.234 1.00 83.12 198 ALA A CA 1
ATOM 1499 C C . ALA A 1 198 ? 5.262 -1.692 12.211 1.00 83.12 198 ALA A C 1
ATOM 1501 O O . ALA A 1 198 ? 6.252 -1.527 12.911 1.00 83.12 198 ALA A O 1
ATOM 1502 N N . MET A 1 199 ? 4.260 -0.832 12.260 1.00 87.31 199 MET A N 1
ATOM 1503 C CA . MET A 1 199 ? 4.222 0.335 13.127 1.00 87.31 199 MET A CA 1
ATOM 1504 C C . MET A 1 199 ? 2.778 0.646 13.474 1.00 87.31 199 MET A C 1
ATOM 1506 O O . MET A 1 199 ? 1.891 0.540 12.630 1.00 87.31 199 MET A O 1
ATOM 1510 N N . LEU A 1 200 ? 2.546 1.092 14.705 1.00 90.00 200 LEU A N 1
ATOM 1511 C CA . LEU A 1 200 ? 1.272 1.673 15.102 1.00 90.00 200 LEU A CA 1
ATOM 1512 C C . LEU A 1 200 ? 1.345 3.191 14.909 1.00 90.00 200 LEU A C 1
ATOM 1514 O O . LEU A 1 200 ? 2.106 3.877 15.591 1.00 90.00 200 LEU A O 1
ATOM 1518 N N . THR A 1 201 ? 0.587 3.728 13.956 1.00 89.12 201 THR A N 1
ATOM 1519 C CA . THR A 1 201 ? 0.663 5.146 13.572 1.00 89.12 201 THR A CA 1
ATOM 1520 C C . THR A 1 201 ? -0.708 5.809 13.667 1.00 89.12 201 THR A C 1
ATOM 1522 O O . THR A 1 201 ? -1.690 5.239 13.193 1.00 89.12 201 THR A O 1
ATOM 1525 N N . PRO A 1 202 ? -0.818 7.025 14.237 1.00 90.94 202 PRO A N 1
ATOM 1526 C CA . PRO A 1 202 ? -2.058 7.788 14.186 1.00 90.94 202 PRO A CA 1
ATOM 1527 C C . PRO A 1 202 ? -2.574 7.928 12.755 1.00 90.94 202 PRO A C 1
ATOM 1529 O O . PRO A 1 202 ? -1.814 8.310 11.863 1.00 90.94 202 PRO A O 1
ATOM 1532 N N . PHE A 1 203 ? -3.871 7.688 12.540 1.00 91.38 203 PHE A N 1
ATOM 1533 C CA . PHE A 1 203 ? -4.497 7.821 11.221 1.00 91.38 203 PHE A CA 1
ATOM 1534 C C . PHE A 1 203 ? -4.143 9.151 10.543 1.00 91.38 203 PHE A C 1
ATOM 1536 O O . PHE A 1 203 ? -3.784 9.187 9.368 1.00 91.38 203 PHE A O 1
ATOM 1543 N N . ALA A 1 204 ? -4.182 10.247 11.310 1.00 88.50 204 ALA A N 1
ATOM 1544 C CA . ALA A 1 204 ? -3.859 11.583 10.827 1.00 88.50 204 ALA A CA 1
ATOM 1545 C C . ALA A 1 204 ? -2.434 11.691 10.261 1.00 88.50 204 ALA A C 1
ATOM 1547 O O . ALA A 1 204 ? -2.257 12.397 9.277 1.00 88.50 204 ALA A O 1
ATOM 1548 N N . ARG A 1 205 ? -1.454 10.963 10.816 1.00 87.19 205 ARG A N 1
ATOM 1549 C CA . ARG A 1 205 ? -0.059 10.964 10.343 1.00 87.19 205 ARG A CA 1
ATOM 1550 C C . ARG A 1 205 ? 0.138 10.153 9.066 1.00 87.19 205 ARG A C 1
ATOM 1552 O O . ARG A 1 205 ? 0.950 10.542 8.234 1.00 87.19 205 ARG A O 1
ATOM 1559 N N . ILE A 1 206 ? -0.625 9.073 8.875 1.00 86.56 206 ILE A N 1
ATOM 1560 C CA . ILE A 1 206 ? -0.651 8.365 7.583 1.00 86.56 206 ILE A CA 1
ATOM 1561 C C . ILE A 1 206 ? -1.358 9.229 6.532 1.00 86.56 206 ILE A C 1
ATOM 1563 O O . ILE A 1 206 ? -0.873 9.364 5.410 1.00 86.56 206 ILE A O 1
ATOM 1567 N N . ALA A 1 207 ? -2.484 9.847 6.897 1.00 88.19 207 ALA A N 1
ATOM 1568 C CA . ALA A 1 207 ? -3.262 10.689 5.995 1.00 88.19 207 ALA A CA 1
ATOM 1569 C C . ALA A 1 207 ? -2.519 11.975 5.594 1.00 88.19 207 ALA A C 1
ATOM 1571 O O . ALA A 1 207 ? -2.594 12.406 4.444 1.00 88.19 207 ALA A O 1
ATOM 1572 N N . HIS A 1 208 ? -1.809 12.581 6.543 1.00 83.81 208 HIS A N 1
ATOM 1573 C CA . HIS A 1 208 ? -1.073 13.827 6.389 1.00 83.81 208 HIS A CA 1
ATOM 1574 C C . HIS A 1 208 ? 0.200 13.753 7.239 1.00 83.81 208 HIS A C 1
ATOM 1576 O O . HIS A 1 208 ? 0.159 13.985 8.449 1.00 83.81 208 HIS A O 1
ATOM 1582 N N . SER A 1 209 ? 1.349 13.469 6.626 1.00 77.62 209 SER A N 1
ATOM 1583 C CA . SER A 1 209 ? 2.613 13.585 7.353 1.00 77.62 209 SER A CA 1
ATOM 1584 C C . SER A 1 209 ? 2.979 15.072 7.454 1.00 77.62 209 SER A C 1
ATOM 1586 O O . SER A 1 209 ? 3.260 15.745 6.457 1.00 77.62 209 SER A O 1
ATOM 1588 N N . THR A 1 210 ? 2.861 15.649 8.655 1.00 54.12 210 THR A N 1
ATOM 1589 C CA . THR A 1 210 ? 3.064 17.089 8.871 1.00 54.12 210 THR A CA 1
ATOM 1590 C C . THR A 1 210 ? 4.453 17.412 9.426 1.00 54.12 210 THR A C 1
ATOM 1592 O O . THR A 1 210 ? 4.820 16.963 10.506 1.00 54.12 210 THR A O 1
ATOM 1595 N N . ALA A 1 211 ? 5.144 18.306 8.716 1.00 39.31 211 ALA A N 1
ATOM 1596 C CA . ALA A 1 211 ? 6.125 19.307 9.163 1.00 39.31 211 ALA A CA 1
ATOM 1597 C C . ALA A 1 211 ? 7.467 18.893 9.808 1.00 39.31 211 ALA A C 1
ATOM 1599 O O . ALA A 1 211 ? 8.426 19.632 9.592 1.00 39.31 211 ALA A O 1
ATOM 1600 N N . ASP A 1 212 ? 7.583 17.787 10.549 1.00 49.56 212 ASP A N 1
ATOM 1601 C CA . ASP A 1 212 ? 8.890 17.341 11.094 1.00 49.56 212 ASP A CA 1
ATOM 1602 C C . ASP A 1 212 ? 9.596 16.331 10.168 1.00 49.56 212 ASP A C 1
ATOM 1604 O O . ASP A 1 212 ? 10.820 16.173 10.177 1.00 49.56 212 ASP A O 1
ATOM 1608 N N . ASP A 1 213 ? 8.825 15.729 9.263 1.00 53.81 213 ASP A N 1
ATOM 1609 C CA . ASP A 1 213 ? 9.356 15.022 8.111 1.00 53.81 213 ASP A CA 1
ATOM 1610 C C . ASP A 1 213 ? 9.792 16.063 7.084 1.00 53.81 213 ASP A C 1
ATOM 1612 O O . ASP A 1 213 ? 9.004 16.903 6.644 1.00 53.81 213 ASP A O 1
ATOM 1616 N N . ARG A 1 214 ? 11.053 16.005 6.650 1.00 57.38 214 ARG A N 1
ATOM 1617 C CA . ARG A 1 214 ? 11.645 16.930 5.659 1.00 57.38 214 ARG A CA 1
ATOM 1618 C C . ARG A 1 214 ? 10.923 16.943 4.296 1.00 57.38 214 ARG A C 1
ATOM 1620 O O . ARG A 1 214 ? 11.354 17.644 3.384 1.00 57.38 214 ARG A O 1
ATOM 1627 N N . ALA A 1 215 ? 9.857 16.162 4.156 1.00 68.50 215 ALA A N 1
ATOM 1628 C CA . ALA A 1 215 ? 9.075 15.948 2.961 1.00 68.50 215 ALA A CA 1
ATOM 1629 C C . ALA A 1 215 ? 7.611 15.626 3.339 1.00 68.50 215 ALA A C 1
ATOM 1631 O O . ALA A 1 215 ? 7.270 14.451 3.478 1.00 68.50 215 ALA A O 1
ATOM 1632 N N . PRO A 1 216 ? 6.740 16.635 3.537 1.00 78.88 216 PRO A N 1
ATOM 1633 C CA . PRO A 1 216 ? 5.338 16.389 3.858 1.00 78.88 216 PRO A CA 1
ATOM 1634 C C . PRO A 1 216 ? 4.647 15.652 2.707 1.00 78.88 216 PRO A C 1
ATOM 1636 O O . PRO A 1 216 ? 4.776 16.039 1.537 1.00 78.88 216 PRO A O 1
ATOM 1639 N N . ARG A 1 217 ? 3.896 14.605 3.049 1.00 86.06 217 ARG A N 1
ATOM 1640 C CA . ARG A 1 217 ? 3.123 13.797 2.104 1.00 86.06 217 ARG A CA 1
ATOM 1641 C C . ARG A 1 217 ? 1.655 13.754 2.507 1.00 86.06 217 ARG A C 1
ATOM 1643 O O . ARG A 1 217 ? 1.308 13.843 3.684 1.00 86.06 217 ARG A O 1
ATOM 1650 N N . GLN A 1 218 ? 0.794 13.602 1.510 1.00 91.69 218 GLN A N 1
ATOM 1651 C CA . GLN A 1 218 ? -0.642 13.457 1.685 1.00 91.69 218 GLN A CA 1
ATOM 1652 C C . GLN A 1 218 ? -1.098 12.121 1.109 1.00 91.69 218 GLN A C 1
ATOM 1654 O O . GLN A 1 218 ? -0.784 11.791 -0.034 1.00 91.69 218 GLN A O 1
ATOM 1659 N N . TRP A 1 219 ? -1.873 11.364 1.878 1.00 94.00 219 TRP A N 1
ATOM 1660 C CA . TRP A 1 219 ? -2.568 10.191 1.369 1.00 94.00 219 TRP A CA 1
ATOM 1661 C C . TRP A 1 219 ? -3.592 10.637 0.319 1.00 94.00 219 TRP A C 1
ATOM 1663 O O . TRP A 1 219 ? -4.542 11.357 0.620 1.00 94.00 219 TRP A O 1
ATOM 1673 N N . THR A 1 220 ? -3.373 10.249 -0.935 1.00 95.19 220 THR A N 1
ATOM 1674 C CA . THR A 1 220 ? -4.191 10.696 -2.077 1.00 95.19 220 THR A CA 1
ATOM 1675 C C . THR A 1 220 ? -4.906 9.560 -2.787 1.00 95.19 220 THR A C 1
ATOM 1677 O O . THR A 1 220 ? -5.845 9.817 -3.533 1.00 95.19 220 THR A O 1
ATOM 1680 N N . GLU A 1 221 ? -4.520 8.313 -2.537 1.00 96.38 221 GLU A N 1
ATOM 1681 C CA . GLU A 1 221 ? -5.122 7.147 -3.174 1.00 96.38 221 GLU A CA 1
ATOM 1682 C C . GLU A 1 221 ? -4.961 5.898 -2.308 1.00 96.38 221 GLU A C 1
ATOM 1684 O O . GLU A 1 221 ? -4.002 5.770 -1.547 1.00 96.38 221 GLU A O 1
ATOM 1689 N N . THR A 1 222 ? -5.920 4.984 -2.421 1.00 98.12 222 THR A N 1
ATOM 1690 C CA . THR A 1 222 ? -5.925 3.696 -1.730 1.00 98.12 222 THR A CA 1
ATOM 1691 C C . THR A 1 222 ? -6.114 2.569 -2.733 1.00 98.12 222 THR A C 1
ATOM 1693 O O . THR A 1 222 ? -6.981 2.656 -3.603 1.00 98.12 222 THR A O 1
ATOM 1696 N N . LEU A 1 223 ? -5.338 1.504 -2.577 1.00 98.31 223 LEU A N 1
ATOM 1697 C CA . LEU A 1 223 ? -5.521 0.231 -3.265 1.00 98.31 223 LEU A CA 1
ATOM 1698 C C . LEU A 1 223 ? -5.976 -0.800 -2.231 1.00 98.31 223 LEU A C 1
ATOM 1700 O O . LEU A 1 223 ? -5.173 -1.227 -1.404 1.00 98.31 223 LEU A O 1
ATOM 1704 N N . VAL A 1 224 ? -7.258 -1.152 -2.228 1.00 98.44 224 VAL A N 1
ATOM 1705 C CA . VAL A 1 224 ? -7.793 -2.190 -1.337 1.00 98.44 224 VAL A CA 1
ATOM 1706 C C . VAL A 1 224 ? -7.586 -3.546 -1.993 1.00 98.44 224 VAL A C 1
ATOM 1708 O O . VAL A 1 224 ? -7.958 -3.718 -3.149 1.00 98.44 224 VAL A O 1
ATOM 1711 N N . LEU A 1 225 ? -6.995 -4.491 -1.266 1.00 98.00 225 LEU A N 1
ATOM 1712 C CA . LEU A 1 225 ? -6.767 -5.851 -1.750 1.00 98.00 225 LEU A CA 1
ATOM 1713 C C . LEU A 1 225 ? -8.059 -6.652 -1.550 1.00 98.00 225 LEU A C 1
ATOM 1715 O O . LEU A 1 225 ? -8.543 -6.764 -0.421 1.00 98.00 225 LEU A O 1
ATOM 1719 N N . GLU A 1 226 ? -8.667 -7.144 -2.629 1.00 96.81 226 GLU A N 1
ATOM 1720 C CA . GLU A 1 226 ? -9.994 -7.776 -2.575 1.00 96.81 226 GLU A CA 1
ATOM 1721 C C . GLU A 1 226 ? -9.962 -9.168 -1.926 1.00 96.81 226 GLU A C 1
ATOM 1723 O O . GLU A 1 226 ? -10.984 -9.659 -1.444 1.00 96.81 226 GLU A O 1
ATOM 1728 N N . GLU A 1 227 ? -8.794 -9.794 -1.828 1.00 94.00 227 GLU A N 1
ATOM 1729 C CA . GLU A 1 227 ? -8.594 -11.022 -1.073 1.00 94.00 227 GLU A CA 1
ATOM 1730 C C . GLU A 1 227 ? -8.671 -10.723 0.427 1.00 94.00 227 GLU A C 1
ATOM 1732 O O . GLU A 1 227 ? -7.804 -10.076 1.019 1.00 94.00 227 GLU A O 1
ATOM 1737 N N . ALA A 1 228 ? -9.733 -11.220 1.054 1.00 92.75 228 ALA A N 1
ATOM 1738 C CA . ALA A 1 228 ? -9.930 -11.101 2.487 1.00 92.75 228 ALA A CA 1
ATOM 1739 C C . ALA A 1 228 ? -9.189 -12.211 3.240 1.00 92.75 228 ALA A C 1
ATOM 1741 O O . ALA A 1 228 ? -9.365 -13.404 2.968 1.00 92.75 228 ALA A O 1
ATOM 1742 N N . LEU A 1 229 ? -8.424 -11.822 4.257 1.00 91.56 229 LEU A N 1
ATOM 1743 C CA . LEU A 1 229 ? -7.936 -12.756 5.260 1.00 91.56 229 LEU A CA 1
ATOM 1744 C C . LEU A 1 229 ? -9.099 -13.215 6.158 1.00 91.56 229 LEU A C 1
ATOM 1746 O O . LEU A 1 229 ? -9.977 -12.412 6.493 1.00 91.56 229 LEU A O 1
ATOM 1750 N N . PRO A 1 230 ? -9.114 -14.489 6.596 1.00 88.31 230 PRO A N 1
ATOM 1751 C CA . PRO A 1 230 ? -10.145 -14.970 7.503 1.00 88.31 230 PRO A CA 1
ATOM 1752 C C . PRO A 1 230 ? -10.110 -14.171 8.815 1.00 88.31 230 PRO A C 1
ATOM 1754 O O . PRO A 1 230 ? -9.018 -13.944 9.350 1.00 88.31 230 PRO A O 1
ATOM 1757 N N . PRO A 1 231 ? -11.263 -13.788 9.392 1.00 83.06 231 PRO A N 1
ATOM 1758 C CA . PRO A 1 231 ? -11.309 -13.103 10.684 1.00 83.06 231 PRO A CA 1
ATOM 1759 C C . PRO A 1 231 ? -10.575 -13.852 11.804 1.00 83.06 231 PRO A C 1
ATOM 1761 O O . PRO A 1 231 ? -10.078 -13.228 12.734 1.00 83.06 231 PRO A O 1
ATOM 1764 N N . GLU A 1 232 ? -10.476 -15.180 11.714 1.00 86.50 232 GLU A N 1
ATOM 1765 C CA . GLU A 1 232 ? -9.788 -16.041 12.680 1.00 86.50 232 GLU A CA 1
ATOM 1766 C C . GLU A 1 232 ? -8.265 -15.862 12.684 1.00 86.50 232 GLU A C 1
ATOM 1768 O O . GLU A 1 232 ? -7.610 -16.221 13.661 1.00 86.50 232 GLU A O 1
ATOM 1773 N N . VAL A 1 233 ? -7.699 -15.329 11.598 1.00 87.31 233 VAL A N 1
ATOM 1774 C CA . VAL A 1 233 ? -6.264 -15.031 11.484 1.00 87.31 233 VAL A CA 1
ATOM 1775 C C . VAL A 1 233 ? -5.935 -13.682 12.133 1.00 87.31 233 VAL A C 1
ATOM 1777 O O . VAL A 1 233 ? -4.774 -13.410 12.440 1.00 87.31 233 VAL A O 1
ATOM 1780 N N . ALA A 1 234 ? -6.943 -12.844 12.393 1.00 86.31 234 ALA A N 1
ATOM 1781 C CA . ALA A 1 234 ? -6.735 -11.589 13.090 1.00 86.31 234 ALA A CA 1
ATOM 1782 C C . ALA A 1 234 ? -6.346 -11.832 14.554 1.00 86.31 234 ALA A C 1
ATOM 1784 O O . ALA A 1 234 ? -7.011 -12.558 15.297 1.00 86.31 234 ALA A O 1
ATOM 1785 N N . LEU A 1 235 ? -5.276 -11.173 14.984 1.00 82.38 235 LEU A N 1
ATOM 1786 C CA . LEU A 1 235 ? -4.798 -11.220 16.357 1.00 82.38 235 LEU A CA 1
ATOM 1787 C C . LEU A 1 235 ? -5.408 -10.061 17.164 1.00 82.38 235 LEU A C 1
ATOM 1789 O O . LEU A 1 235 ? -5.575 -8.957 16.631 1.00 82.38 235 LEU A O 1
ATOM 1793 N N . PRO A 1 236 ? -5.728 -10.270 18.456 1.00 77.50 236 PRO A N 1
ATOM 1794 C CA . PRO A 1 236 ? -6.111 -9.170 19.335 1.00 77.50 236 PRO A CA 1
ATOM 1795 C C . PRO A 1 236 ? -4.908 -8.238 19.563 1.00 77.50 236 PRO A C 1
ATOM 1797 O O . PRO A 1 236 ? -3.778 -8.716 19.672 1.00 77.50 236 PRO A O 1
ATOM 1800 N N . ALA A 1 237 ? -5.133 -6.924 19.714 1.00 69.25 237 ALA A N 1
ATOM 1801 C CA . ALA A 1 237 ? -4.036 -5.957 19.921 1.00 69.25 237 ALA A CA 1
ATOM 1802 C C . ALA A 1 237 ? -3.106 -6.308 21.082 1.00 69.25 237 ALA A C 1
ATOM 1804 O O . ALA A 1 237 ? -1.908 -6.074 20.991 1.00 69.25 237 ALA A O 1
ATOM 1805 N N . SER A 1 238 ? -3.624 -6.923 22.147 1.00 73.06 238 SER A N 1
ATOM 1806 C CA . SER A 1 238 ? -2.808 -7.319 23.298 1.00 73.06 238 SER A CA 1
ATOM 1807 C C . SER A 1 238 ? -1.669 -8.280 22.944 1.00 73.06 238 SER A C 1
ATOM 1809 O O . SER A 1 238 ? -0.682 -8.331 23.672 1.00 73.06 238 SER A O 1
ATOM 1811 N N . GLN A 1 239 ? -1.785 -9.034 21.845 1.00 74.00 239 GLN A N 1
ATOM 1812 C CA . GLN A 1 239 ? -0.710 -9.895 21.349 1.00 74.00 239 GLN A CA 1
ATOM 1813 C C . GLN A 1 239 ? 0.312 -9.139 20.490 1.00 74.00 239 GLN A C 1
ATOM 1815 O O . GLN A 1 239 ? 1.452 -9.579 20.402 1.00 74.00 239 GLN A O 1
ATOM 1820 N N . TRP A 1 240 ? -0.068 -8.006 19.897 1.00 68.81 240 TRP A N 1
ATOM 1821 C CA . TRP A 1 240 ? 0.811 -7.178 19.069 1.00 68.81 240 TRP A CA 1
ATOM 1822 C C . TRP A 1 240 ? 1.549 -6.106 19.869 1.00 68.81 240 TRP A C 1
ATOM 1824 O O . TRP A 1 240 ? 2.750 -5.930 19.675 1.00 68.81 240 TRP A O 1
ATOM 1834 N N . ASP A 1 241 ? 0.883 -5.431 20.806 1.00 64.00 241 ASP A N 1
ATOM 1835 C CA . ASP A 1 241 ? 1.500 -4.351 21.591 1.00 64.00 241 ASP A CA 1
ATOM 1836 C C . ASP A 1 241 ? 2.692 -4.872 22.422 1.00 64.00 241 ASP A C 1
ATOM 1838 O O . ASP A 1 241 ? 3.728 -4.214 22.518 1.00 64.00 241 ASP A O 1
ATOM 1842 N N . ALA A 1 242 ? 2.612 -6.118 22.908 1.00 55.50 242 ALA A N 1
ATOM 1843 C CA . ALA A 1 242 ? 3.703 -6.793 23.619 1.00 55.50 242 ALA A CA 1
ATOM 1844 C C . ALA A 1 242 ? 4.944 -7.075 22.747 1.00 55.50 242 ALA A C 1
ATOM 1846 O O . ALA A 1 242 ? 6.025 -7.308 23.279 1.00 55.50 242 ALA A O 1
ATOM 1847 N N . THR A 1 243 ? 4.805 -7.070 21.418 1.00 53.25 243 THR A N 1
ATOM 1848 C CA . THR A 1 243 ? 5.930 -7.283 20.489 1.00 53.25 243 THR A CA 1
ATOM 1849 C C . THR A 1 243 ? 6.612 -5.987 20.060 1.00 53.25 243 THR A C 1
ATOM 1851 O O . THR A 1 243 ? 7.724 -6.043 19.546 1.00 53.25 243 THR A O 1
ATOM 1854 N N . PHE A 1 244 ? 5.988 -4.826 20.294 1.00 52.81 244 PHE A N 1
ATOM 1855 C CA . PHE A 1 244 ? 6.499 -3.531 19.837 1.00 52.81 244 PHE A CA 1
ATOM 1856 C C . PHE A 1 244 ? 7.271 -2.750 20.895 1.00 52.81 244 PHE A C 1
ATOM 1858 O O . P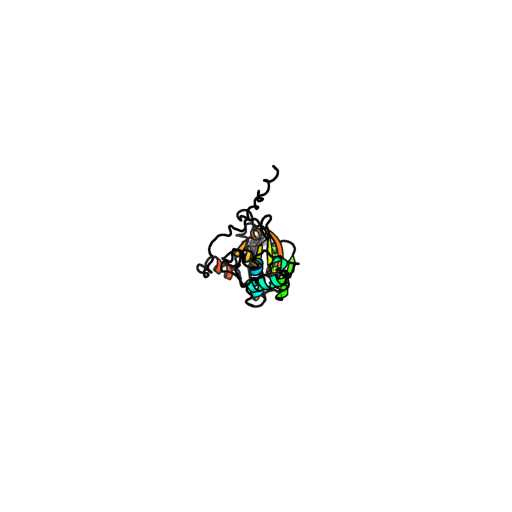HE A 1 244 ? 8.299 -2.158 20.573 1.00 52.81 244 PHE A O 1
ATOM 1865 N N . GLU A 1 245 ? 6.797 -2.729 22.142 1.00 46.31 245 GLU A N 1
ATOM 1866 C CA . GLU A 1 245 ? 7.471 -1.963 23.201 1.00 46.31 245 GLU A CA 1
ATOM 1867 C C . GLU A 1 245 ? 8.658 -2.725 23.824 1.00 46.31 245 GLU A C 1
ATOM 1869 O O . GLU A 1 245 ? 9.595 -2.094 24.307 1.00 46.31 245 GLU A O 1
ATOM 1874 N N . ASP A 1 246 ? 8.667 -4.063 23.730 1.00 40.62 246 ASP A N 1
ATOM 1875 C CA . ASP A 1 246 ? 9.578 -4.951 24.471 1.00 40.62 246 ASP A CA 1
ATOM 1876 C C . ASP A 1 246 ? 10.374 -5.939 23.585 1.00 40.62 246 ASP A C 1
ATOM 1878 O O . ASP A 1 246 ? 10.820 -6.974 24.079 1.00 40.62 246 ASP A O 1
ATOM 1882 N N . ALA A 1 247 ? 10.586 -5.671 22.289 1.00 39.59 247 ALA A N 1
ATOM 1883 C CA . ALA A 1 247 ? 11.478 -6.488 21.448 1.00 39.59 247 ALA A CA 1
ATOM 1884 C C . ALA A 1 247 ? 12.895 -5.874 21.360 1.00 39.59 247 ALA A C 1
ATOM 1886 O O . ALA A 1 247 ? 13.198 -5.178 20.390 1.00 39.59 247 ALA A O 1
ATOM 1887 N N . PRO A 1 248 ? 13.796 -6.116 22.335 1.00 37.16 248 PRO A N 1
ATOM 1888 C CA . PRO A 1 248 ? 15.152 -5.571 22.314 1.00 37.16 248 PRO A CA 1
ATOM 1889 C C . PRO A 1 248 ? 16.065 -6.183 21.240 1.00 37.16 248 PRO A C 1
ATOM 1891 O O . PRO A 1 248 ? 17.152 -5.656 21.040 1.00 37.16 248 PRO A O 1
ATOM 1894 N N . ASP A 1 249 ? 15.656 -7.246 20.535 1.00 37.09 249 ASP A N 1
ATOM 1895 C CA . ASP A 1 249 ? 16.552 -8.037 19.676 1.00 37.09 249 ASP A CA 1
ATOM 1896 C C . ASP A 1 249 ? 15.857 -8.615 18.421 1.00 37.09 249 ASP A C 1
ATOM 1898 O O . ASP A 1 249 ? 16.027 -9.792 18.088 1.00 37.09 249 ASP A O 1
ATOM 1902 N N . ALA A 1 250 ? 15.077 -7.818 17.679 1.00 34.97 250 ALA A N 1
ATOM 1903 C CA . ALA A 1 250 ? 14.874 -8.166 16.268 1.00 34.97 250 ALA A CA 1
ATOM 1904 C C . ALA A 1 250 ? 16.267 -8.166 15.603 1.00 34.97 250 ALA A C 1
ATOM 1906 O O . ALA A 1 250 ? 17.009 -7.197 15.796 1.00 34.97 250 ALA A O 1
ATOM 1907 N N . PRO A 1 251 ? 16.687 -9.240 14.900 1.00 29.67 251 PRO A N 1
ATOM 1908 C CA . PRO A 1 251 ? 18.031 -9.317 14.350 1.00 29.67 251 PRO A CA 1
ATOM 1909 C C . PRO A 1 251 ? 18.248 -8.094 13.472 1.00 29.67 251 PRO A C 1
ATOM 1911 O O . PRO A 1 251 ? 17.506 -7.884 12.515 1.00 29.67 251 PRO A O 1
ATOM 1914 N N . ALA A 1 252 ? 19.245 -7.284 13.829 1.00 32.03 252 ALA A N 1
ATOM 1915 C CA . ALA A 1 252 ? 19.695 -6.179 13.008 1.00 32.03 252 ALA A CA 1
ATOM 1916 C C . ALA A 1 252 ? 20.108 -6.754 11.648 1.00 32.03 252 ALA A C 1
ATOM 1918 O O . ALA A 1 252 ? 21.234 -7.223 11.465 1.00 32.03 252 ALA A O 1
ATOM 1919 N N . ILE A 1 253 ? 19.179 -6.756 10.693 1.00 32.56 253 ILE A N 1
ATOM 1920 C CA . ILE A 1 253 ? 19.529 -6.805 9.284 1.00 32.56 253 ILE A CA 1
ATOM 1921 C C . ILE A 1 253 ? 20.404 -5.573 9.104 1.00 32.56 253 ILE A C 1
ATOM 1923 O O . ILE A 1 253 ? 19.997 -4.473 9.470 1.00 32.56 253 ILE A O 1
ATOM 1927 N N . ILE A 1 254 ? 21.647 -5.791 8.679 1.00 29.16 254 ILE A N 1
ATOM 1928 C CA . ILE A 1 254 ? 22.686 -4.770 8.569 1.00 29.16 254 ILE A CA 1
ATOM 1929 C C . ILE A 1 254 ? 22.134 -3.607 7.738 1.00 29.16 254 ILE A C 1
ATOM 1931 O O . ILE A 1 254 ? 22.153 -3.639 6.513 1.00 29.16 254 ILE A O 1
ATOM 1935 N N . SER A 1 255 ? 21.631 -2.589 8.425 1.00 36.22 255 SER A N 1
ATOM 1936 C CA . SER A 1 255 ? 21.253 -1.308 7.860 1.00 36.22 255 SER A CA 1
ATOM 1937 C C . SER A 1 255 ? 22.439 -0.384 8.110 1.00 36.22 255 SER A C 1
ATOM 1939 O O . SER A 1 255 ? 22.730 -0.064 9.270 1.00 36.22 255 SER A O 1
ATOM 1941 N N . PRO A 1 256 ? 23.200 0.025 7.079 1.00 31.75 256 PRO A N 1
ATOM 1942 C CA . PRO A 1 256 ? 24.053 1.181 7.232 1.00 31.75 256 PRO A CA 1
ATOM 1943 C C . PRO A 1 256 ? 23.111 2.360 7.452 1.00 31.75 256 PRO A C 1
ATOM 1945 O O . PRO A 1 256 ? 22.446 2.834 6.536 1.00 31.75 256 PRO A O 1
ATOM 1948 N N . SER A 1 257 ? 23.053 2.815 8.699 1.00 33.25 257 SER A N 1
ATOM 1949 C CA . SER A 1 257 ? 22.388 4.032 9.134 1.00 33.25 257 SER A CA 1
ATOM 1950 C C . SER A 1 257 ? 23.013 5.255 8.447 1.00 33.25 257 SER A C 1
ATOM 1952 O O . SER A 1 257 ? 23.760 6.024 9.051 1.00 33.25 257 SER A O 1
ATOM 1954 N N . ALA A 1 258 ? 22.728 5.442 7.167 1.00 30.91 258 ALA A N 1
ATOM 1955 C CA . ALA A 1 258 ? 22.706 6.736 6.530 1.00 30.91 258 ALA A CA 1
ATOM 1956 C C . ALA A 1 258 ? 21.227 7.093 6.466 1.00 30.91 258 ALA A C 1
ATOM 1958 O O . ALA A 1 258 ? 20.502 6.626 5.592 1.00 30.91 258 ALA A O 1
ATOM 1959 N N . GLY A 1 259 ? 20.761 7.878 7.444 1.00 30.42 259 GLY A N 1
ATOM 1960 C CA . GLY A 1 259 ? 19.425 8.458 7.381 1.00 30.42 259 GLY A CA 1
ATOM 1961 C C . GLY A 1 259 ? 19.193 9.006 5.978 1.00 30.42 259 GLY A C 1
ATOM 1962 O O . GLY A 1 259 ? 20.117 9.568 5.390 1.00 30.42 259 GLY A O 1
ATOM 1963 N N . CYS A 1 260 ? 17.993 8.794 5.444 1.00 33.22 260 CYS A N 1
ATOM 1964 C CA . CYS A 1 260 ? 17.591 9.120 4.080 1.00 33.22 260 CYS A CA 1
ATOM 1965 C C . CYS A 1 260 ? 17.704 10.643 3.808 1.00 33.22 260 CYS A C 1
ATOM 1967 O O . CYS A 1 260 ? 16.726 11.378 3.735 1.00 33.22 260 CYS A O 1
ATOM 1969 N N . HIS A 1 261 ? 18.931 11.162 3.723 1.00 33.97 261 HIS A N 1
ATOM 1970 C CA . HIS A 1 261 ? 19.294 12.550 3.427 1.00 33.97 261 HIS A CA 1
ATOM 1971 C C . HIS A 1 261 ? 19.292 12.821 1.920 1.00 33.97 261 HIS A C 1
ATOM 1973 O O . HIS A 1 261 ? 19.603 13.932 1.502 1.00 33.97 261 HIS A O 1
ATOM 1979 N N . LEU A 1 262 ? 18.908 11.829 1.112 1.00 36.34 262 LEU A N 1
ATOM 1980 C CA . LEU A 1 262 ? 18.949 11.882 -0.346 1.00 36.34 262 LEU A CA 1
ATOM 1981 C C . LEU A 1 262 ? 17.574 11.741 -1.019 1.00 36.34 262 LEU A C 1
ATOM 1983 O O . LEU A 1 262 ? 17.510 11.691 -2.237 1.00 36.34 262 LEU A O 1
ATOM 1987 N N . CYS A 1 263 ? 16.471 11.810 -0.264 1.00 36.56 263 CYS A N 1
ATOM 1988 C CA . CYS A 1 263 ? 15.157 12.134 -0.849 1.00 36.56 263 CYS A CA 1
ATOM 1989 C C . CYS A 1 263 ? 15.007 13.635 -1.187 1.00 36.56 263 CYS A C 1
ATOM 1991 O O . CYS A 1 263 ? 13.933 14.076 -1.589 1.00 36.56 263 CYS A O 1
ATOM 1993 N N . ALA A 1 264 ? 16.056 14.449 -1.004 1.00 33.59 264 ALA A N 1
ATOM 1994 C CA . ALA A 1 264 ? 16.087 15.792 -1.567 1.00 33.59 264 ALA A CA 1
ATOM 1995 C C . ALA A 1 264 ? 16.381 15.683 -3.074 1.00 33.59 264 ALA A C 1
ATOM 1997 O O . ALA A 1 264 ? 17.341 14.997 -3.436 1.00 33.59 264 ALA A O 1
ATOM 1998 N N . PRO A 1 265 ? 15.614 16.358 -3.953 1.00 33.47 265 PRO A N 1
ATOM 1999 C CA . PRO A 1 265 ? 15.935 16.385 -5.373 1.00 33.47 265 PRO A CA 1
ATOM 2000 C C . PRO A 1 265 ? 17.384 16.865 -5.557 1.00 33.47 265 PRO A C 1
ATOM 2002 O O . PRO A 1 265 ? 17.829 17.749 -4.810 1.00 33.47 265 PRO A O 1
ATOM 2005 N N . PRO A 1 266 ? 18.143 16.319 -6.528 1.00 37.09 266 PRO A N 1
ATOM 2006 C CA . PRO A 1 266 ? 19.475 16.827 -6.816 1.00 37.09 266 PRO A CA 1
ATOM 2007 C C . PRO A 1 266 ? 19.380 18.343 -7.053 1.00 37.09 266 PRO A C 1
ATOM 2009 O O . PRO A 1 266 ? 18.423 18.797 -7.693 1.00 37.09 266 PRO A O 1
ATOM 2012 N N . PRO A 1 267 ? 20.329 19.154 -6.544 1.00 38.34 267 PRO A N 1
ATOM 2013 C CA . PRO A 1 267 ? 20.303 20.590 -6.780 1.00 38.34 267 PRO A CA 1
ATOM 2014 C C . PRO A 1 267 ? 20.195 20.841 -8.291 1.00 38.34 267 PRO A C 1
ATOM 2016 O O . PRO A 1 267 ? 20.839 20.121 -9.064 1.00 38.34 267 PRO A O 1
ATOM 2019 N N . PRO A 1 268 ? 19.393 21.829 -8.737 1.00 38.72 268 PRO A N 1
ATOM 2020 C CA . PRO A 1 268 ? 19.204 22.087 -10.158 1.00 38.72 268 PRO A CA 1
ATOM 2021 C C . PRO A 1 268 ? 20.575 22.218 -10.818 1.00 38.72 268 PRO A C 1
ATOM 2023 O O . PRO A 1 268 ? 21.407 23.022 -10.379 1.00 38.72 268 PRO A O 1
ATOM 2026 N N . ARG A 1 269 ? 20.833 21.394 -11.846 1.00 38.28 269 ARG A N 1
ATOM 2027 C CA . ARG A 1 269 ? 22.080 21.462 -12.613 1.00 38.28 269 ARG A CA 1
ATOM 2028 C C . ARG A 1 269 ? 22.224 22.901 -13.093 1.00 38.28 269 ARG A C 1
ATOM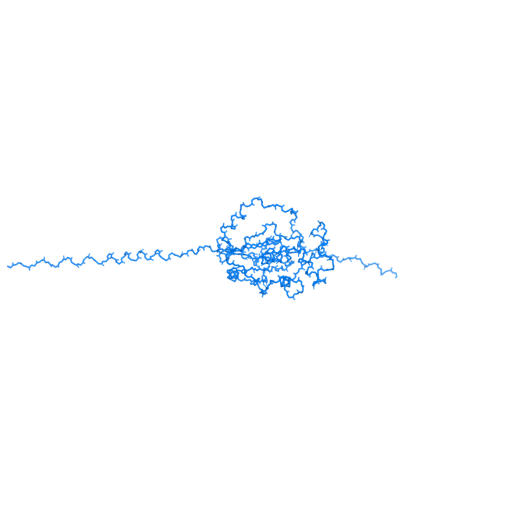 2030 O O . ARG A 1 269 ? 21.409 23.379 -13.882 1.00 38.28 269 ARG A O 1
ATOM 2037 N N . ARG A 1 270 ? 23.242 23.607 -12.591 1.00 41.09 270 ARG A N 1
ATOM 2038 C CA . ARG A 1 270 ? 23.600 24.924 -13.123 1.00 41.09 270 ARG A CA 1
ATOM 2039 C C . ARG A 1 270 ? 23.802 24.748 -14.630 1.00 41.09 270 ARG A C 1
ATOM 2041 O O . ARG A 1 270 ? 24.507 23.809 -15.006 1.00 41.09 270 ARG A O 1
ATOM 2048 N N . PRO A 1 271 ? 23.208 25.593 -15.489 1.00 40.16 271 PRO A N 1
ATOM 2049 C CA . PRO A 1 271 ? 23.496 25.523 -16.911 1.00 40.16 271 PRO A CA 1
ATOM 2050 C C . PRO A 1 271 ? 25.010 25.650 -17.073 1.00 40.16 271 PRO A C 1
ATOM 2052 O O . PRO A 1 271 ? 25.619 26.584 -16.545 1.00 40.16 271 PRO A O 1
ATOM 2055 N N . HIS A 1 272 ? 25.622 24.670 -17.738 1.00 40.91 272 HIS A N 1
ATOM 2056 C CA . HIS A 1 272 ? 27.021 24.750 -18.119 1.00 40.91 272 HIS A CA 1
ATOM 2057 C C . HIS A 1 272 ? 27.187 26.005 -18.973 1.00 40.91 272 HIS A C 1
ATOM 2059 O O . HIS A 1 272 ? 26.790 26.052 -20.135 1.00 40.91 272 HIS A O 1
ATOM 2065 N N . LEU A 1 273 ? 27.757 27.041 -18.362 1.00 48.25 273 LEU A N 1
ATOM 2066 C CA . LEU A 1 273 ? 28.173 28.270 -19.015 1.00 48.25 273 LEU A CA 1
ATOM 2067 C C . LEU A 1 273 ? 29.452 27.959 -19.802 1.00 48.25 273 LEU A C 1
ATOM 2069 O O . LEU A 1 273 ? 30.555 28.344 -19.433 1.00 48.25 273 LEU A O 1
ATOM 2073 N N . LEU A 1 274 ? 29.310 27.167 -20.858 1.00 50.66 274 LEU A N 1
ATOM 2074 C CA . LEU A 1 274 ? 30.382 26.864 -21.785 1.00 50.66 274 LEU A CA 1
ATOM 2075 C C . LEU A 1 274 ? 29.792 26.938 -23.186 1.00 50.66 274 LEU A C 1
ATOM 2077 O O . LEU A 1 274 ? 29.350 25.927 -23.707 1.00 50.66 274 LEU A O 1
ATOM 2081 N N . HIS A 1 275 ? 29.731 28.152 -23.736 1.00 49.06 275 HIS A N 1
ATOM 2082 C CA . HIS A 1 275 ? 29.888 28.508 -25.157 1.00 49.06 275 HIS A CA 1
ATOM 2083 C C . HIS A 1 275 ? 29.488 29.982 -25.332 1.00 49.06 275 HIS A C 1
ATOM 2085 O O . HIS A 1 275 ? 28.378 30.299 -25.742 1.00 49.06 275 HIS A O 1
ATOM 2091 N N . LEU A 1 276 ? 30.401 30.901 -25.005 1.00 46.66 276 LEU A N 1
ATOM 2092 C CA . LEU A 1 276 ? 30.375 32.253 -25.573 1.00 46.66 276 LEU A CA 1
ATOM 2093 C C . LEU A 1 276 ? 31.794 32.839 -25.638 1.00 46.66 276 LEU A C 1
ATOM 2095 O O . LEU A 1 276 ? 32.110 33.852 -25.028 1.00 46.66 276 LEU A O 1
ATOM 2099 N N . LEU A 1 277 ? 32.674 32.160 -26.368 1.00 49.88 277 LEU A N 1
ATOM 2100 C CA . LEU A 1 277 ? 33.933 32.724 -26.852 1.00 49.88 277 LEU A CA 1
ATOM 2101 C C . LEU A 1 277 ? 34.141 32.212 -28.274 1.00 49.88 277 LEU A C 1
ATOM 2103 O O . LEU A 1 277 ? 34.785 31.189 -28.459 1.00 49.88 277 LEU A O 1
ATOM 2107 N N . LEU A 1 278 ? 33.524 32.887 -29.246 1.00 48.84 278 LEU A N 1
ATOM 2108 C CA . LEU A 1 278 ? 33.930 32.935 -30.658 1.00 48.84 278 LEU A CA 1
ATOM 2109 C C . LEU A 1 278 ? 32.989 33.892 -31.404 1.00 48.84 278 LEU A C 1
ATOM 2111 O O . LEU A 1 278 ? 32.033 33.484 -32.051 1.00 48.84 278 LEU A O 1
ATOM 2115 N N . ALA A 1 279 ? 33.247 35.190 -31.254 1.00 46.44 279 ALA A N 1
ATOM 2116 C CA . ALA A 1 279 ? 32.756 36.227 -32.162 1.00 46.44 279 ALA A CA 1
ATOM 2117 C C . ALA A 1 279 ? 33.658 37.467 -32.069 1.00 46.44 279 ALA A C 1
ATOM 2119 O O . ALA A 1 279 ? 33.196 38.559 -31.764 1.00 46.44 279 ALA A O 1
ATOM 2120 N N . LEU A 1 280 ? 34.963 37.278 -32.271 1.00 50.97 280 LEU A N 1
ATOM 2121 C CA . LEU A 1 280 ? 35.905 38.347 -32.607 1.00 50.97 280 LEU A CA 1
ATOM 2122 C C . LEU A 1 280 ? 37.022 37.738 -33.458 1.00 50.97 280 LEU A C 1
ATOM 2124 O O . LEU A 1 280 ? 38.105 37.506 -32.939 1.00 50.97 280 LEU A O 1
ATOM 2128 N N . PHE A 1 281 ? 36.706 37.418 -34.715 1.00 54.22 281 PHE A N 1
ATOM 2129 C CA . PHE A 1 281 ? 37.571 37.493 -35.900 1.00 54.22 281 PHE A CA 1
ATOM 2130 C C . PHE A 1 281 ? 36.680 37.447 -37.142 1.00 54.22 281 PHE A C 1
ATOM 2132 O O . PHE A 1 281 ? 35.761 36.596 -37.161 1.00 54.22 281 PHE A O 1
#

pLDDT: mean 76.97, std 21.49, range [29.16, 98.44]

Foldseek 3Di:
DDDDDDDPDPPPPPPPPVVVVVVVVVVVPPPPPPDWFKWFFDWDFQADQAPQLLLLRLLQRVLCRQVVRPNDHSLNLLQQQCVFCCVQQNDDRQPVADPDRYPDRRSSGHAACDDGRSHSQNSCVVSVWHKDKDQADDDLVRLQVLLQQQKKKWWWWPWPQFHIHIKIWGMWILCLVPAPPSRHIFTFIAGSLDPQGTDGHHPCCSQWVDDPPPIITHRRMMIITPRGDPSVSIDTVVVVVCCRPPVPCPPPPDDPPPPPPPSHPDDPPDPPPPDDPDDDD